Protein AF-A0A2E7CBQ5-F1 (afdb_monomer_lite)

Radius of gyration: 24.96 Å; chains: 1; bounding box: 57×41×96 Å

Foldseek 3Di:
DDDDDDDDDDDDPPPDDDPVQAEFCCDPQFPGHDPSHPHYPVPGFHQPAADDDDPAKDKDFDPAWDFWDWDADLVQQKIKTKDFDDPPPPPDGQKIWIWMAGAPDHPVVCVVVVHRQDTFFIKMAGDPQKKWFWDWDKFADPPGDIDIAIAFDKADHRDHDHPRHDIDNGIHTCAGDDPPDRDHRHPLPPDFAWIKIWMDDPSWIKMWIFGADSSTTTTGMIMTHD

pLDDT: mean 79.32, std 15.84, range [36.53, 97.81]

Sequence (226 aa):
MRILFTVIIPLIICVLISSCNQEGCTDMLAVNYSNDANIENGSCFYPFYAGEIEHGGVILELKNPLEMSFVWDEEYLYGFAEMLLDLDADGNPDLNFSATTYNDDSLETILQSGWPEYFNHLQVIPMNDYEILFNPISYYYGGGGSGVKDFVYKLHEGERIDHIGDWSNISLPMYHENPSEIIPFGPWYGITGVHYLSFRLDEKLGWIKCDMHDGLPTIYSIGFNQ

Secondary structure (DSSP, 8-state):
----------S-SS-S------EEB--TTSTTB-TT--EE-S--------SS--S--EEEEEEEEE---EEEETTTTEEEEEEEE-SS-SSS-SEEEEEEEE-SS-HHHHHHHSS---EEEEEEEE-TT-EEEEEEEEEEETTTEEEEEEEE--BPTT--SSSS-EEESS-EEEEE--TT--S---TTTT--EEEEEEEEETTEEEEEEEEEETTEEEEEEEEE--

Structure (mmCIF, N/CA/C/O backbone):
data_AF-A0A2E7CBQ5-F1
#
_entry.id   AF-A0A2E7CBQ5-F1
#
loop_
_atom_site.group_PDB
_atom_site.id
_atom_site.type_symbol
_atom_site.label_atom_id
_atom_site.label_alt_id
_atom_site.label_comp_id
_atom_site.label_asym_id
_atom_site.label_entity_id
_atom_site.label_seq_id
_atom_site.pdbx_PDB_ins_code
_atom_site.Cartn_x
_atom_site.Cartn_y
_atom_site.Cartn_z
_atom_site.occupancy
_atom_site.B_iso_or_equiv
_atom_site.auth_seq_id
_atom_site.auth_comp_id
_atom_site.auth_asym_id
_atom_site.auth_atom_id
_atom_site.pdbx_PDB_model_num
ATOM 1 N N . MET A 1 1 ? 37.191 -18.222 68.988 1.00 37.31 1 MET A N 1
ATOM 2 C CA . MET A 1 1 ? 36.064 -19.024 68.471 1.00 37.31 1 MET A CA 1
ATOM 3 C C . MET A 1 1 ? 34.952 -18.057 68.069 1.00 37.31 1 MET A C 1
ATOM 5 O O . MET A 1 1 ? 34.170 -17.647 68.913 1.00 37.31 1 MET A O 1
ATOM 9 N N . ARG A 1 2 ? 34.987 -17.557 66.824 1.00 39.91 2 ARG A N 1
ATOM 10 C CA . ARG A 1 2 ? 33.948 -16.680 66.256 1.00 39.91 2 ARG A CA 1
ATOM 11 C C . ARG A 1 2 ? 32.871 -17.592 65.681 1.00 39.91 2 ARG A C 1
ATOM 13 O O . ARG A 1 2 ? 33.160 -18.345 64.759 1.00 39.91 2 ARG A O 1
ATOM 20 N N . ILE A 1 3 ? 31.681 -17.560 66.263 1.00 40.41 3 ILE A N 1
ATOM 21 C CA . ILE A 1 3 ? 30.546 -18.344 65.790 1.00 40.41 3 ILE A CA 1
ATOM 22 C C . ILE A 1 3 ? 29.821 -17.490 64.745 1.00 40.41 3 ILE A C 1
ATOM 24 O O . ILE A 1 3 ? 29.188 -16.493 65.087 1.00 40.41 3 ILE A O 1
ATOM 28 N N . LEU A 1 4 ? 29.971 -17.856 63.469 1.00 47.50 4 LEU A N 1
ATOM 29 C CA . LEU A 1 4 ? 29.022 -17.480 62.425 1.00 47.50 4 LEU A CA 1
ATOM 30 C C . LEU A 1 4 ? 27.727 -18.264 62.682 1.00 47.50 4 LEU A C 1
ATOM 32 O O . LEU A 1 4 ? 27.732 -19.485 62.565 1.00 47.50 4 LEU A O 1
ATOM 36 N N . PHE A 1 5 ? 26.633 -17.569 62.991 1.00 43.59 5 PHE A N 1
ATOM 37 C CA . PHE A 1 5 ? 25.279 -18.074 62.759 1.00 43.59 5 PHE A CA 1
ATOM 38 C C . PHE A 1 5 ? 24.572 -17.115 61.807 1.00 43.59 5 PHE A C 1
ATOM 40 O O . PHE A 1 5 ? 23.931 -16.142 62.194 1.00 43.59 5 PHE A O 1
ATOM 47 N N . THR A 1 6 ? 24.779 -17.386 60.527 1.00 53.00 6 THR A N 1
ATOM 48 C CA . THR A 1 6 ? 23.865 -17.049 59.447 1.00 53.00 6 THR A CA 1
ATOM 49 C C . THR A 1 6 ? 22.566 -17.857 59.601 1.00 53.00 6 THR A C 1
ATOM 51 O O . THR A 1 6 ? 22.589 -19.000 60.050 1.00 53.00 6 THR A O 1
ATOM 54 N N . VAL A 1 7 ? 21.462 -17.265 59.130 1.00 52.66 7 VAL A N 1
ATOM 55 C CA . VAL A 1 7 ? 20.188 -17.916 58.752 1.00 52.66 7 VAL A CA 1
ATOM 56 C C . VAL A 1 7 ? 19.185 -18.234 59.874 1.00 52.66 7 VAL A C 1
ATOM 58 O O . VAL A 1 7 ? 19.034 -19.394 60.220 1.00 52.66 7 VAL A O 1
ATOM 61 N N . ILE A 1 8 ? 18.424 -17.224 60.334 1.00 48.41 8 ILE A N 1
ATOM 62 C CA . ILE A 1 8 ? 16.964 -17.257 60.637 1.00 48.41 8 ILE A CA 1
ATOM 63 C C . ILE A 1 8 ? 16.481 -15.790 60.455 1.00 48.41 8 ILE A C 1
ATOM 65 O O . ILE A 1 8 ? 16.886 -14.936 61.232 1.00 48.41 8 ILE A O 1
ATOM 69 N N . ILE A 1 9 ? 15.926 -15.380 59.299 1.00 48.62 9 ILE A N 1
ATOM 70 C CA . ILE A 1 9 ? 14.475 -15.367 58.973 1.00 48.62 9 ILE A CA 1
ATOM 71 C C . ILE A 1 9 ? 13.723 -14.328 59.846 1.00 48.62 9 ILE A C 1
ATOM 73 O O . ILE A 1 9 ? 13.908 -14.391 61.058 1.00 48.62 9 ILE A O 1
ATOM 77 N N . PRO A 1 10 ? 12.821 -13.448 59.339 1.00 47.47 10 PRO A N 1
ATOM 78 C CA . PRO A 1 10 ? 12.259 -13.314 57.980 1.00 47.47 10 PRO A CA 1
ATOM 79 C C . PRO A 1 10 ? 12.084 -11.839 57.493 1.00 47.47 10 PRO A C 1
ATOM 81 O O . PRO A 1 10 ? 12.334 -10.877 58.208 1.00 47.47 10 PRO A O 1
ATOM 84 N N . LEU A 1 11 ? 11.530 -11.652 56.291 1.00 48.41 11 LEU A N 1
ATOM 85 C CA . LEU A 1 11 ? 10.583 -10.559 55.979 1.00 48.41 11 LEU A CA 1
ATOM 86 C C . LEU A 1 11 ? 11.051 -9.099 55.759 1.00 48.41 11 LEU A C 1
ATOM 88 O O . LEU A 1 11 ? 10.185 -8.234 55.688 1.00 48.41 11 LEU A O 1
ATOM 92 N N . ILE A 1 12 ? 12.341 -8.763 55.637 1.00 54.31 12 ILE A N 1
ATOM 93 C CA . ILE A 1 12 ? 12.766 -7.343 55.459 1.00 54.31 12 ILE A CA 1
ATOM 94 C C . ILE A 1 12 ? 13.692 -7.117 54.244 1.00 54.31 12 ILE A C 1
ATOM 96 O O . ILE A 1 12 ? 14.364 -6.104 54.122 1.00 54.31 12 ILE A O 1
ATOM 100 N N . ILE A 1 13 ? 13.702 -8.021 53.262 1.00 50.59 13 ILE A N 1
ATOM 101 C CA . ILE A 1 13 ? 14.395 -7.771 51.977 1.00 50.59 13 ILE A CA 1
ATOM 102 C C . ILE A 1 13 ? 13.423 -7.974 50.812 1.00 50.59 13 ILE A C 1
ATOM 104 O O . ILE A 1 13 ? 13.703 -8.659 49.841 1.00 50.59 13 ILE A O 1
ATOM 108 N N . CYS A 1 14 ? 12.228 -7.402 50.946 1.00 49.66 14 CYS A N 1
ATOM 109 C CA . CYS A 1 14 ? 11.307 -7.198 49.824 1.00 49.66 14 CYS A CA 1
ATOM 110 C C . CYS A 1 14 ? 10.619 -5.823 49.899 1.00 49.66 14 CYS A C 1
ATOM 112 O O . CYS A 1 14 ? 9.579 -5.599 49.294 1.00 49.66 14 CYS A O 1
ATOM 114 N N . VAL A 1 15 ? 11.185 -4.898 50.680 1.00 53.28 15 VAL A N 1
ATOM 115 C CA . VAL A 1 15 ? 10.696 -3.524 50.816 1.00 53.28 15 VAL A CA 1
ATOM 116 C C . VAL A 1 15 ? 11.901 -2.608 50.755 1.00 53.28 15 VAL A C 1
ATOM 118 O O . VAL A 1 15 ? 12.281 -2.062 51.772 1.00 53.28 15 VAL A O 1
ATOM 121 N N . LEU A 1 16 ? 12.548 -2.508 49.596 1.00 51.16 16 LEU A N 1
ATOM 122 C CA . LEU A 1 16 ? 13.237 -1.293 49.157 1.00 51.16 16 LEU A CA 1
ATOM 123 C C . LEU A 1 16 ? 13.395 -1.364 47.628 1.00 51.16 16 LEU A C 1
ATOM 125 O O . LEU A 1 16 ? 14.388 -1.847 47.101 1.00 51.16 16 LEU A O 1
ATOM 129 N N . ILE A 1 17 ? 12.365 -0.835 46.961 1.00 57.31 17 ILE A N 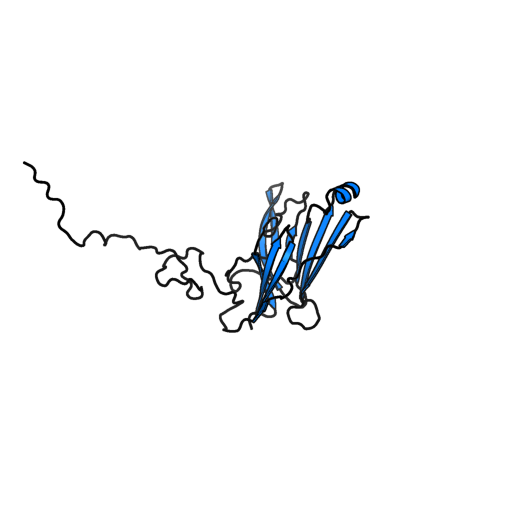1
ATOM 130 C CA . ILE A 1 17 ? 12.410 -0.177 45.649 1.00 57.31 17 ILE A CA 1
ATOM 131 C C . ILE A 1 17 ? 12.944 -1.021 44.481 1.00 57.31 17 ILE A C 1
ATOM 133 O O . ILE A 1 17 ? 13.904 -0.669 43.805 1.00 57.31 17 ILE A O 1
ATOM 137 N N . SER A 1 18 ? 12.228 -2.087 44.153 1.00 55.03 18 SER A N 1
ATOM 138 C CA . SER A 1 18 ? 11.888 -2.256 42.747 1.00 55.03 18 SER A CA 1
ATOM 139 C C . SER A 1 18 ? 10.407 -1.931 42.686 1.00 55.03 18 SER A C 1
ATOM 141 O O . SER A 1 18 ? 9.582 -2.702 43.173 1.00 55.03 18 SER A O 1
ATOM 143 N N . SER A 1 19 ? 10.053 -0.749 42.172 1.00 60.66 19 SER A N 1
ATOM 144 C CA . SER A 1 19 ? 8.816 -0.710 41.407 1.00 60.66 19 SER A CA 1
ATOM 145 C C . SER A 1 19 ? 9.002 -1.837 40.400 1.00 60.66 19 SER A C 1
ATOM 147 O O . SER A 1 19 ? 9.940 -1.792 39.602 1.00 60.66 19 SER A O 1
ATOM 149 N N . CYS A 1 20 ? 8.260 -2.932 40.571 1.00 62.16 20 CYS A N 1
ATOM 150 C CA . CYS A 1 20 ? 8.224 -3.974 39.563 1.00 62.16 20 CYS A CA 1
ATOM 151 C C . CYS A 1 20 ? 7.554 -3.288 38.380 1.00 62.16 20 CYS A C 1
ATOM 153 O O . CYS A 1 20 ? 6.332 -3.174 38.311 1.00 62.16 20 CYS A O 1
ATOM 155 N N . ASN A 1 21 ? 8.388 -2.634 37.584 1.00 72.94 21 ASN A N 1
ATOM 156 C CA . ASN A 1 21 ? 8.013 -2.001 36.353 1.00 72.94 21 ASN A CA 1
ATOM 157 C C . ASN A 1 21 ? 7.752 -3.175 35.432 1.00 72.94 21 ASN A C 1
ATOM 159 O O . ASN A 1 21 ? 8.678 -3.815 34.936 1.00 72.94 21 ASN A O 1
ATOM 163 N N . GLN A 1 22 ? 6.491 -3.558 35.385 1.00 80.00 22 GLN A N 1
ATOM 164 C CA . GLN A 1 22 ? 6.042 -4.705 34.652 1.00 80.00 22 GLN A CA 1
ATOM 165 C C . GLN A 1 22 ? 5.715 -4.181 33.264 1.00 80.00 22 GLN A C 1
ATOM 167 O O . GLN A 1 22 ? 4.758 -3.434 33.059 1.00 80.00 22 GLN A O 1
ATOM 172 N N . GLU A 1 23 ? 6.616 -4.495 32.344 1.00 88.75 23 GLU A N 1
ATOM 173 C CA . GLU A 1 23 ? 6.494 -4.149 30.940 1.00 88.75 23 GLU A CA 1
ATOM 174 C C . GLU A 1 23 ? 5.441 -5.043 30.282 1.00 88.75 23 GLU A C 1
ATOM 176 O O . GLU A 1 23 ? 5.452 -6.266 30.443 1.00 88.75 23 GLU A O 1
ATOM 181 N N . GLY A 1 24 ? 4.521 -4.432 29.547 1.00 85.12 24 GLY A N 1
ATOM 182 C CA . GLY A 1 24 ? 3.443 -5.123 28.850 1.00 85.12 24 GLY A CA 1
ATOM 183 C C . GLY A 1 24 ? 2.488 -4.127 28.212 1.00 85.12 24 GLY A C 1
ATOM 184 O O . GLY A 1 24 ? 2.678 -2.921 28.348 1.00 85.12 24 GLY A O 1
ATOM 185 N N . CYS A 1 25 ? 1.455 -4.625 27.537 1.00 86.31 25 CYS A N 1
ATOM 186 C CA . CYS A 1 25 ? 0.439 -3.737 27.001 1.00 86.31 25 CYS A CA 1
ATOM 187 C C . CYS A 1 25 ? -0.420 -3.157 28.132 1.00 86.31 25 CYS A C 1
ATOM 189 O O . CYS A 1 25 ? -1.072 -3.894 28.880 1.00 86.31 25 CYS A O 1
ATOM 191 N N . THR A 1 26 ? -0.409 -1.833 28.240 1.00 88.62 26 THR A N 1
ATOM 192 C CA . THR A 1 26 ? -1.156 -1.054 29.234 1.00 88.62 26 THR A CA 1
ATOM 193 C C . THR A 1 26 ? -2.486 -0.531 28.696 1.00 88.62 26 THR A C 1
ATOM 195 O O . THR A 1 26 ? -3.335 -0.101 29.479 1.00 88.62 26 THR A O 1
ATOM 198 N N . ASP A 1 27 ? -2.697 -0.595 27.378 1.00 77.50 27 ASP A N 1
ATOM 199 C CA . ASP A 1 27 ? -3.954 -0.200 26.749 1.00 77.50 27 ASP A CA 1
ATOM 200 C C . ASP A 1 27 ? -5.013 -1.293 26.949 1.00 77.50 27 ASP A C 1
ATOM 202 O O . ASP A 1 27 ? -4.891 -2.408 26.442 1.00 77.50 27 ASP A O 1
ATOM 206 N N . MET A 1 28 ? -6.078 -0.955 27.681 1.00 77.38 28 MET A N 1
ATOM 207 C CA . MET A 1 28 ? -7.209 -1.846 27.953 1.00 77.38 28 MET A CA 1
ATOM 208 C C . MET A 1 28 ? -8.013 -2.248 26.709 1.00 77.38 28 MET A C 1
ATOM 210 O O . MET A 1 28 ? -8.884 -3.114 26.801 1.00 77.38 28 MET A O 1
ATOM 214 N N . LEU A 1 29 ? -7.741 -1.616 25.567 1.00 64.50 29 LEU A N 1
ATOM 215 C CA . LEU A 1 29 ? -8.365 -1.893 24.278 1.00 64.50 29 LEU A CA 1
ATOM 216 C C . LEU A 1 29 ? -7.589 -2.936 23.455 1.00 64.50 29 LEU A C 1
ATOM 218 O O . LEU A 1 29 ? -8.112 -3.437 22.459 1.00 64.50 29 LEU A O 1
ATOM 222 N N . ALA A 1 30 ? -6.368 -3.292 23.862 1.00 66.75 30 ALA A N 1
ATOM 223 C CA . ALA A 1 30 ? -5.583 -4.339 23.220 1.00 66.75 30 ALA A CA 1
ATOM 224 C C . ALA A 1 30 ? -5.998 -5.737 23.700 1.00 66.75 30 ALA A C 1
ATOM 226 O O . ALA A 1 30 ? -6.368 -5.951 24.855 1.00 66.75 30 ALA A O 1
ATOM 227 N N . VAL A 1 31 ? -5.863 -6.739 22.835 1.00 69.56 31 VAL A N 1
ATOM 228 C CA 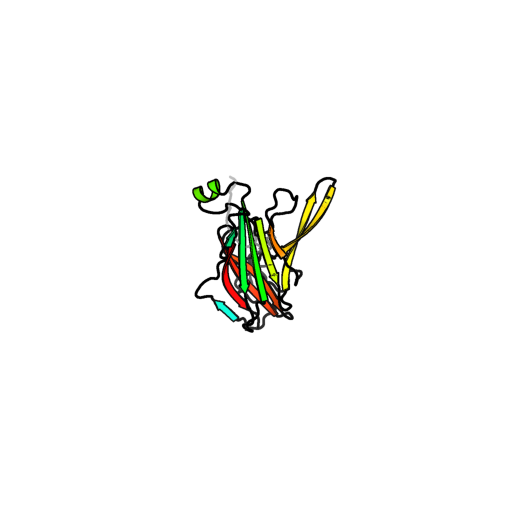. VAL A 1 31 ? -6.181 -8.139 23.164 1.00 69.56 31 VAL A CA 1
ATOM 229 C C . VAL A 1 31 ? -5.221 -8.718 24.204 1.00 69.56 31 VAL A C 1
ATOM 231 O O . VAL A 1 31 ? -5.614 -9.571 24.998 1.00 69.56 31 VAL A O 1
ATOM 234 N N . ASN A 1 32 ? -3.963 -8.274 24.211 1.00 78.38 32 ASN A N 1
ATOM 235 C CA . ASN A 1 32 ? -2.974 -8.619 25.235 1.00 78.38 32 ASN A CA 1
ATOM 236 C C . ASN A 1 32 ? -2.843 -7.580 26.339 1.00 78.38 32 ASN A C 1
ATOM 238 O O . ASN A 1 32 ? -1.789 -7.518 26.980 1.00 78.38 32 ASN A O 1
ATOM 242 N N . TYR A 1 33 ? -3.883 -6.784 26.578 1.00 82.38 33 TYR A N 1
ATOM 243 C CA . TYR A 1 33 ? -3.930 -5.952 27.765 1.00 82.38 33 TYR A CA 1
ATOM 244 C C . TYR A 1 33 ? -3.557 -6.762 29.017 1.00 82.38 33 TYR A C 1
ATOM 246 O O . TYR A 1 33 ? -4.144 -7.811 29.306 1.00 82.38 33 TYR A O 1
ATOM 254 N N . SER A 1 34 ? -2.581 -6.260 29.772 1.00 85.69 34 SER A N 1
ATOM 255 C CA . SER A 1 34 ? -2.159 -6.833 31.043 1.00 85.69 34 SER A CA 1
ATOM 256 C C . SER A 1 34 ? -2.450 -5.841 32.157 1.00 85.69 34 SER A C 1
ATOM 258 O O . SER A 1 34 ? -1.799 -4.808 32.270 1.00 85.69 34 SER A O 1
ATOM 260 N N . ASN A 1 35 ? -3.387 -6.186 33.039 1.00 89.44 35 ASN A N 1
ATOM 261 C CA . ASN A 1 35 ? -3.706 -5.364 34.211 1.00 89.44 35 ASN A CA 1
ATOM 262 C C . ASN A 1 35 ? -2.541 -5.270 35.220 1.00 89.44 35 ASN A C 1
ATOM 264 O O . ASN A 1 35 ? -2.553 -4.424 36.110 1.00 89.44 35 ASN A O 1
ATOM 268 N N . ASP A 1 36 ? -1.536 -6.136 35.080 1.00 87.44 36 ASP A N 1
ATOM 269 C CA . ASP A 1 36 ? -0.324 -6.090 35.890 1.00 87.44 36 ASP A CA 1
ATOM 270 C C . ASP A 1 36 ? 0.760 -5.196 35.259 1.00 87.44 36 ASP A C 1
ATOM 272 O O . ASP A 1 36 ? 1.713 -4.830 35.942 1.00 87.44 36 ASP A O 1
ATOM 276 N N . ALA A 1 37 ? 0.636 -4.828 33.974 1.00 85.56 37 ALA A N 1
ATOM 277 C CA . ALA A 1 37 ? 1.594 -3.960 33.298 1.00 85.56 37 ALA A CA 1
ATOM 278 C C . ALA A 1 37 ? 1.404 -2.491 33.699 1.00 85.56 37 ALA A C 1
ATOM 280 O O . ALA A 1 37 ? 0.295 -1.960 33.711 1.00 85.56 37 ALA A O 1
ATOM 281 N N . ASN A 1 38 ? 2.508 -1.815 34.009 1.00 88.31 38 ASN A N 1
ATOM 282 C CA . ASN A 1 38 ? 2.540 -0.391 34.363 1.00 88.31 38 ASN A CA 1
ATOM 283 C C . ASN A 1 38 ? 3.531 0.415 33.506 1.00 88.31 38 ASN A C 1
ATOM 285 O O . ASN A 1 38 ? 3.627 1.632 33.672 1.00 88.31 38 ASN A O 1
ATOM 289 N N . ILE A 1 39 ? 4.243 -0.251 32.591 1.00 86.44 39 ILE A N 1
ATOM 290 C CA . ILE A 1 39 ? 5.069 0.363 31.553 1.00 86.44 39 ILE A CA 1
ATOM 291 C C . ILE A 1 39 ? 4.662 -0.218 30.201 1.00 86.44 39 ILE A C 1
ATOM 293 O O . ILE A 1 39 ? 4.758 -1.428 29.997 1.00 86.44 39 ILE A O 1
ATOM 297 N N . GLU A 1 40 ? 4.250 0.656 29.282 1.00 85.50 40 GLU A N 1
ATOM 298 C CA . GLU A 1 40 ? 3.971 0.283 27.897 1.00 85.50 40 GLU A CA 1
ATOM 299 C C . GLU A 1 40 ? 5.261 -0.149 27.197 1.00 85.50 40 GLU A C 1
ATOM 301 O O . GLU A 1 40 ? 6.254 0.583 27.204 1.00 85.50 40 GLU A O 1
ATOM 306 N N . ASN A 1 41 ? 5.248 -1.334 26.593 1.00 81.12 41 ASN A N 1
ATOM 307 C CA . ASN A 1 41 ? 6.417 -1.910 25.923 1.00 81.12 41 ASN A CA 1
ATOM 308 C C . ASN A 1 41 ? 6.262 -1.998 24.397 1.00 81.12 41 ASN A C 1
ATOM 310 O O . ASN A 1 41 ? 7.110 -2.595 23.734 1.00 81.12 41 ASN A O 1
ATOM 314 N N . GLY A 1 42 ? 5.185 -1.432 23.843 1.00 77.12 42 GLY A N 1
ATOM 315 C CA . GLY A 1 42 ? 4.904 -1.452 22.409 1.00 77.12 42 GLY A CA 1
ATOM 316 C C . GLY A 1 42 ? 4.470 -2.826 21.900 1.00 77.12 42 GLY A C 1
ATOM 317 O O . GLY A 1 42 ? 4.488 -3.057 20.696 1.00 77.12 42 GLY A O 1
ATOM 318 N N . SER A 1 43 ? 4.109 -3.752 22.799 1.00 77.75 43 SER A N 1
ATOM 319 C CA . SER A 1 43 ? 3.636 -5.090 22.422 1.00 77.75 43 SER A CA 1
ATOM 320 C C . SER A 1 43 ? 2.127 -5.167 22.215 1.00 77.75 43 SER A C 1
ATOM 322 O O . SER A 1 43 ? 1.640 -6.242 21.868 1.00 77.75 43 SER A O 1
ATOM 324 N N . CYS A 1 44 ? 1.377 -4.085 22.458 1.00 79.75 44 CYS A N 1
ATOM 325 C CA . CYS A 1 44 ? -0.073 -4.063 22.286 1.00 79.75 44 CYS A CA 1
ATOM 326 C C . CYS A 1 44 ? -0.484 -4.538 20.891 1.00 79.75 44 CYS A C 1
ATOM 328 O O . CYS A 1 44 ? -0.067 -3.958 19.893 1.00 79.75 44 CYS A O 1
ATOM 330 N N . PHE A 1 45 ? -1.340 -5.557 20.839 1.00 69.06 45 PHE A N 1
ATOM 331 C CA . PHE A 1 45 ? -1.981 -5.992 19.608 1.00 69.06 45 PHE A CA 1
ATOM 332 C C . PHE A 1 45 ? -3.485 -5.819 19.728 1.00 69.06 45 PHE A C 1
ATOM 334 O O . PHE A 1 45 ? -4.110 -6.245 20.702 1.00 69.06 45 PHE A O 1
ATOM 341 N N . TYR A 1 46 ? -4.072 -5.190 18.725 1.00 60.50 46 TYR A N 1
ATOM 342 C CA . TYR A 1 46 ? -5.496 -4.921 18.666 1.00 60.50 46 TYR A CA 1
ATOM 343 C C . TYR A 1 46 ? -6.104 -5.856 17.612 1.00 60.50 46 TYR A C 1
ATOM 345 O O . TYR A 1 46 ? -5.454 -6.139 16.604 1.00 60.50 46 TYR A O 1
ATOM 353 N N . PRO A 1 47 ? -7.325 -6.392 17.794 1.00 52.00 47 PRO A N 1
ATOM 354 C CA . PRO A 1 47 ? -8.046 -6.938 16.650 1.00 52.00 47 PRO A CA 1
ATOM 355 C C . PRO A 1 47 ? -8.234 -5.763 15.698 1.00 52.00 47 PRO A C 1
ATOM 357 O O . PRO A 1 47 ? -8.471 -4.658 16.182 1.00 52.00 47 PRO A O 1
ATOM 360 N N . PHE A 1 48 ? -8.094 -5.958 14.390 1.00 47.16 48 PHE A N 1
ATOM 361 C CA . PHE A 1 48 ? -8.235 -4.862 13.438 1.00 47.16 48 PHE A CA 1
ATOM 362 C C . PHE A 1 48 ? -9.655 -4.276 13.466 1.00 47.16 48 PHE A C 1
ATOM 364 O O . PHE A 1 48 ? -10.524 -4.639 12.674 1.00 47.16 48 PHE A O 1
ATOM 371 N N . TYR A 1 49 ? -9.884 -3.362 14.398 1.00 46.94 49 TYR A N 1
ATOM 372 C CA . TYR A 1 49 ? -10.993 -2.445 14.425 1.00 46.94 49 TYR A CA 1
ATOM 373 C C . TYR A 1 49 ? -10.442 -1.183 13.807 1.00 46.94 49 TYR A C 1
ATOM 375 O O . TYR A 1 49 ? -9.590 -0.487 14.360 1.00 46.94 49 TYR A O 1
ATOM 383 N N . ALA A 1 50 ? -10.875 -0.937 12.589 1.00 36.53 50 ALA A N 1
ATOM 384 C CA . ALA A 1 50 ? -10.826 0.406 12.093 1.00 36.53 50 ALA A CA 1
ATOM 385 C C . ALA A 1 50 ? -11.642 1.286 13.072 1.00 36.53 50 ALA A C 1
ATOM 387 O O . ALA A 1 50 ? -12.750 0.903 13.387 1.00 36.53 50 ALA A O 1
ATOM 388 N N . GLY A 1 51 ? -11.109 2.388 13.612 1.00 40.41 51 GLY A N 1
ATOM 389 C CA . GLY A 1 51 ? -11.878 3.401 14.371 1.00 40.41 51 GLY A CA 1
ATOM 390 C C . GLY A 1 51 ? -12.210 3.138 15.854 1.00 40.41 51 GLY A C 1
ATOM 391 O O . GLY A 1 51 ? -11.967 2.056 16.390 1.00 40.41 51 GLY A O 1
ATOM 392 N N . GLU A 1 52 ? -12.748 4.180 16.522 1.00 38.03 52 GLU A N 1
ATOM 393 C CA . GLU A 1 52 ? -13.280 4.108 17.895 1.00 38.03 52 GLU A CA 1
ATOM 394 C C . GLU A 1 52 ? -14.283 2.956 18.016 1.00 38.03 52 GLU A C 1
ATOM 396 O O . GLU A 1 52 ? -15.027 2.653 17.085 1.00 38.03 52 GLU A O 1
ATOM 401 N N . ILE A 1 53 ? -14.262 2.298 19.175 1.00 45.81 53 ILE A N 1
ATOM 402 C CA . ILE A 1 53 ? -14.934 1.025 19.429 1.00 45.81 53 ILE A CA 1
ATOM 403 C C . ILE A 1 53 ? -16.447 1.186 19.295 1.00 45.81 53 ILE A C 1
ATOM 405 O O . ILE A 1 53 ? -17.155 1.417 20.274 1.00 45.81 53 ILE A O 1
ATOM 409 N N . GLU A 1 54 ? -16.946 0.942 18.094 1.00 40.94 54 GLU A N 1
ATOM 410 C CA . GLU A 1 54 ? -18.271 0.396 17.887 1.00 40.94 54 GLU A CA 1
ATOM 411 C C . GLU A 1 54 ? -18.097 -1.062 17.465 1.00 40.94 54 GLU A C 1
ATOM 413 O O . GLU A 1 54 ? -17.441 -1.408 16.486 1.00 40.94 54 GLU A O 1
ATOM 418 N N . HIS A 1 55 ? -18.624 -1.970 18.280 1.00 41.84 55 HIS A N 1
ATOM 419 C CA . HIS A 1 55 ? -18.640 -3.393 17.977 1.00 41.84 55 HIS A CA 1
ATOM 420 C C . HIS A 1 55 ? -19.411 -3.634 16.659 1.00 41.84 55 HIS A C 1
ATOM 422 O O . HIS A 1 55 ? -20.634 -3.745 16.697 1.00 41.84 55 HIS A O 1
ATOM 428 N N . GLY A 1 56 ? -18.729 -3.715 15.507 1.00 53.38 56 GLY A N 1
ATOM 429 C CA . GLY A 1 56 ? -19.438 -3.844 14.222 1.00 53.38 56 GLY A CA 1
ATOM 430 C C . GLY A 1 56 ? -18.623 -3.987 12.931 1.00 53.38 56 GLY A C 1
ATOM 431 O O . GLY A 1 56 ? -19.226 -3.958 11.863 1.00 53.38 56 GLY A O 1
ATOM 432 N N . GLY A 1 57 ? -17.299 -4.159 12.972 1.00 62.69 57 GLY A N 1
ATOM 433 C CA . GLY A 1 57 ? -16.494 -4.225 11.744 1.00 62.69 57 GLY A CA 1
ATOM 434 C C . GLY A 1 57 ? -16.813 -5.421 10.829 1.00 62.69 57 GLY A C 1
ATOM 435 O O . GLY A 1 57 ? -17.095 -6.527 11.299 1.00 62.69 57 GLY A O 1
ATOM 436 N N . VAL A 1 58 ? -16.742 -5.210 9.510 1.00 73.31 58 VAL A N 1
ATOM 437 C CA . VAL A 1 58 ? -16.901 -6.261 8.486 1.00 73.31 58 VAL A CA 1
ATOM 438 C C . VAL A 1 58 ? -15.538 -6.576 7.891 1.00 73.31 58 VAL A C 1
ATOM 440 O O . VAL A 1 58 ? -14.858 -5.678 7.406 1.00 73.31 58 VAL A O 1
ATOM 443 N N . ILE A 1 59 ? -15.158 -7.854 7.897 1.00 81.94 59 ILE A N 1
ATOM 444 C CA . ILE A 1 59 ? -13.966 -8.344 7.199 1.00 81.94 59 ILE A CA 1
ATOM 445 C C . ILE A 1 59 ? -14.420 -9.133 5.975 1.00 81.94 59 ILE A C 1
ATOM 447 O O . ILE A 1 59 ? -15.137 -10.131 6.093 1.00 81.94 59 ILE A O 1
ATOM 451 N N . LEU A 1 60 ? -13.983 -8.686 4.804 1.00 81.75 60 LEU A N 1
ATOM 452 C CA . LEU A 1 60 ? -14.129 -9.391 3.544 1.00 81.75 60 LEU A CA 1
ATOM 453 C C . LEU A 1 60 ? -12.866 -10.217 3.288 1.00 81.75 60 LEU A C 1
ATOM 455 O O . LEU A 1 60 ? -11.850 -9.692 2.842 1.00 81.75 60 LEU A O 1
ATOM 459 N N . GLU A 1 61 ? -12.938 -11.517 3.565 1.00 83.31 61 GLU A N 1
ATOM 460 C CA . GLU A 1 61 ? -11.898 -12.478 3.185 1.00 83.31 61 GLU A CA 1
ATOM 461 C C . GLU A 1 61 ? -12.080 -12.889 1.719 1.00 83.31 61 GLU A C 1
ATOM 463 O O . GLU A 1 61 ? -13.123 -13.429 1.324 1.00 83.31 61 GLU A O 1
ATOM 468 N N . LEU A 1 62 ? -11.062 -12.646 0.897 1.00 75.19 62 LEU A N 1
ATOM 469 C CA . LEU A 1 62 ? -11.101 -12.943 -0.526 1.00 75.19 62 LEU A CA 1
ATOM 470 C C . LEU A 1 62 ? -10.764 -14.416 -0.748 1.00 75.19 62 LEU A C 1
ATOM 472 O O . LEU A 1 62 ? -9.653 -14.879 -0.499 1.00 75.19 62 LEU A O 1
ATOM 476 N N . LYS A 1 63 ? -11.735 -15.176 -1.267 1.00 76.50 63 LYS A N 1
ATOM 477 C CA . LYS A 1 63 ? -11.526 -16.592 -1.618 1.00 76.50 63 LYS A CA 1
ATOM 478 C C . LYS A 1 63 ? -10.398 -16.770 -2.641 1.00 76.50 63 LYS A C 1
ATOM 480 O O . LYS A 1 63 ? -9.705 -17.784 -2.609 1.00 76.50 63 LYS A O 1
ATOM 485 N N . ASN A 1 64 ? -10.264 -15.803 -3.544 1.00 78.88 64 ASN A N 1
ATOM 486 C CA . ASN A 1 64 ? -9.163 -15.695 -4.485 1.00 78.88 64 ASN A CA 1
ATOM 487 C C . ASN A 1 64 ? -8.461 -14.364 -4.187 1.00 78.88 64 ASN A C 1
ATOM 489 O O . ASN A 1 64 ? -9.100 -13.327 -4.388 1.00 78.88 64 ASN A O 1
ATOM 493 N N . PRO A 1 65 ? -7.214 -14.384 -3.692 1.00 88.56 65 PRO A N 1
ATOM 494 C CA . PRO A 1 65 ? -6.447 -13.166 -3.479 1.00 88.56 65 PRO A CA 1
ATOM 495 C C . PRO A 1 65 ? -6.294 -12.374 -4.778 1.00 88.56 65 PRO A C 1
ATOM 497 O O . PRO A 1 65 ? -6.258 -12.955 -5.866 1.00 88.56 65 PRO A O 1
ATOM 500 N N . LEU A 1 66 ? -6.231 -11.050 -4.662 1.00 88.81 66 LEU A N 1
ATOM 501 C CA . LEU A 1 66 ? -6.005 -10.177 -5.810 1.00 88.81 66 LEU A CA 1
ATOM 502 C C . LEU A 1 66 ? -4.508 -9.956 -5.978 1.00 88.81 66 LEU A C 1
ATOM 504 O O . LEU A 1 66 ? -3.824 -9.561 -5.035 1.00 88.81 66 LEU A O 1
ATOM 508 N N . GLU A 1 67 ? -4.022 -10.191 -7.189 1.00 89.88 67 GLU A N 1
ATOM 509 C CA . GLU A 1 67 ? -2.620 -10.046 -7.571 1.00 89.88 67 GLU A CA 1
ATOM 510 C C . GLU A 1 67 ? -2.513 -9.086 -8.756 1.00 89.88 67 GLU A C 1
ATOM 512 O O . GLU A 1 67 ? -3.402 -9.020 -9.611 1.00 89.88 67 GLU A O 1
ATOM 517 N N . MET A 1 68 ? -1.425 -8.321 -8.804 1.00 88.44 68 MET A N 1
ATOM 518 C CA . MET A 1 68 ? -1.150 -7.424 -9.923 1.00 88.44 68 MET A CA 1
ATOM 519 C C . MET A 1 68 ? -0.658 -8.231 -11.127 1.00 88.44 68 MET A C 1
ATOM 521 O O . MET A 1 68 ? 0.222 -9.080 -10.999 1.00 88.44 68 MET A O 1
ATOM 525 N N . SER A 1 69 ? -1.192 -7.940 -12.314 1.00 83.88 69 SER A N 1
ATOM 526 C CA . SER A 1 69 ? -0.749 -8.560 -13.565 1.00 83.88 69 SER A CA 1
ATOM 527 C C . SER A 1 69 ? -0.069 -7.528 -14.454 1.00 83.88 69 SER A C 1
ATOM 529 O O . SER A 1 69 ? -0.663 -6.500 -14.777 1.00 83.88 69 SER A O 1
ATOM 531 N N . PHE A 1 70 ? 1.177 -7.803 -14.841 1.00 84.25 70 PHE A N 1
ATOM 532 C CA . PHE A 1 70 ? 1.949 -6.913 -15.698 1.00 84.25 70 PHE A CA 1
ATOM 533 C C . PHE A 1 70 ? 1.618 -7.105 -17.171 1.00 84.25 70 PHE A C 1
ATOM 535 O O . PHE A 1 70 ? 1.626 -8.218 -17.700 1.00 84.25 70 PHE A O 1
ATOM 542 N N . VAL A 1 71 ? 1.413 -5.979 -17.843 1.00 86.56 71 VAL A N 1
ATOM 543 C CA . VAL A 1 71 ? 1.427 -5.868 -19.295 1.00 86.56 71 VAL A CA 1
ATOM 544 C C . VAL A 1 71 ? 2.795 -5.330 -19.691 1.00 86.56 71 VAL A C 1
ATOM 546 O O . VAL A 1 71 ? 3.173 -4.231 -19.285 1.00 86.56 71 VAL A O 1
ATOM 549 N N . TRP A 1 72 ? 3.543 -6.127 -20.452 1.00 85.00 72 TRP A N 1
ATOM 550 C CA . TRP A 1 72 ? 4.884 -5.784 -20.915 1.00 85.00 72 TRP A CA 1
ATOM 551 C C . TRP A 1 72 ? 4.855 -5.229 -22.338 1.00 85.00 72 TRP A C 1
ATOM 553 O O . TRP A 1 72 ? 4.247 -5.819 -23.233 1.00 85.00 72 TRP A O 1
ATOM 563 N N . ASP A 1 73 ? 5.546 -4.113 -22.533 1.00 83.44 73 ASP A N 1
ATOM 564 C CA . ASP A 1 73 ? 5.817 -3.499 -23.821 1.00 83.44 73 ASP A CA 1
ATOM 565 C C . ASP A 1 73 ? 7.267 -3.793 -24.229 1.00 83.44 73 ASP A C 1
ATOM 567 O O . ASP A 1 73 ? 8.227 -3.276 -23.651 1.00 83.44 73 ASP A O 1
ATOM 571 N N . GLU A 1 74 ? 7.424 -4.653 -25.234 1.00 80.56 74 GLU A N 1
ATOM 572 C CA . GLU A 1 74 ? 8.730 -5.068 -25.749 1.00 80.56 74 GLU A CA 1
ATOM 573 C C . GLU A 1 74 ? 9.453 -3.964 -26.532 1.00 80.56 74 GLU A C 1
ATOM 575 O O . GLU A 1 74 ? 10.681 -3.996 -26.618 1.00 80.56 74 GLU A O 1
ATOM 580 N N . GLU A 1 75 ? 8.725 -3.000 -27.107 1.00 81.88 75 GLU A N 1
ATOM 581 C CA . GLU A 1 75 ? 9.313 -1.914 -27.899 1.00 81.88 75 GLU A CA 1
ATOM 582 C C . GLU A 1 75 ? 9.982 -0.882 -26.988 1.00 81.88 75 GLU A C 1
ATOM 584 O O . GLU A 1 75 ? 11.076 -0.398 -27.292 1.00 81.88 75 GLU A O 1
ATOM 589 N N . TYR A 1 76 ? 9.344 -0.582 -25.856 1.00 79.38 76 TYR A N 1
ATOM 590 C CA . TYR A 1 76 ? 9.828 0.409 -24.892 1.00 79.38 76 TYR A CA 1
ATOM 591 C C . TYR A 1 76 ? 10.503 -0.192 -23.660 1.00 79.38 76 TYR A C 1
ATOM 593 O O . TYR A 1 76 ? 10.958 0.564 -22.803 1.00 79.38 76 TYR A O 1
ATOM 601 N N . LEU A 1 77 ? 10.586 -1.525 -23.579 1.00 81.00 77 LEU A N 1
ATOM 602 C CA . LEU A 1 77 ? 11.159 -2.257 -22.447 1.00 81.00 77 LEU A CA 1
ATOM 603 C C . LEU A 1 77 ? 10.553 -1.802 -21.114 1.00 81.00 77 LEU A C 1
ATOM 605 O O . LEU A 1 77 ? 11.254 -1.564 -20.128 1.00 81.00 77 LEU A O 1
ATOM 609 N N . TYR A 1 78 ? 9.233 -1.649 -21.119 1.00 85.06 78 TYR A N 1
ATOM 610 C CA . TYR A 1 78 ? 8.461 -1.056 -20.040 1.00 85.06 78 TYR A CA 1
ATOM 611 C C . TYR A 1 78 ? 7.276 -1.950 -19.697 1.00 85.06 78 TYR A C 1
ATOM 613 O O . TYR A 1 78 ? 6.607 -2.481 -20.578 1.00 85.06 78 TYR A O 1
ATOM 621 N N . GLY A 1 79 ? 6.984 -2.096 -18.413 1.00 85.69 79 GLY A N 1
ATOM 622 C CA . GLY A 1 79 ? 5.838 -2.833 -17.916 1.00 85.69 79 GLY A CA 1
ATOM 623 C C . GLY A 1 79 ? 4.981 -1.972 -17.008 1.00 85.69 79 GLY A C 1
ATOM 624 O O . GLY A 1 79 ? 5.484 -1.160 -16.231 1.00 85.69 79 GLY A O 1
ATOM 625 N N . PHE A 1 80 ? 3.675 -2.189 -17.069 1.00 89.12 80 PHE A N 1
ATOM 626 C CA . PHE A 1 80 ? 2.736 -1.589 -16.132 1.00 89.12 80 PHE A CA 1
ATOM 627 C C . PHE A 1 80 ? 1.747 -2.632 -15.625 1.00 89.12 80 PHE A C 1
ATOM 629 O O . PHE A 1 80 ? 1.410 -3.580 -16.334 1.00 89.12 80 PHE A O 1
ATOM 636 N N . ALA A 1 81 ? 1.272 -2.440 -14.403 1.00 90.00 81 ALA A N 1
ATOM 637 C CA . ALA A 1 81 ? 0.201 -3.220 -13.813 1.00 90.00 81 ALA A CA 1
ATOM 638 C C . ALA A 1 81 ? -0.743 -2.294 -13.049 1.00 90.00 81 ALA A C 1
ATOM 640 O O . ALA A 1 81 ? -0.305 -1.343 -12.398 1.00 90.00 81 ALA A O 1
ATOM 641 N N . GLU A 1 82 ? -2.034 -2.600 -13.112 1.00 92.38 82 GLU A N 1
ATOM 642 C CA . GLU A 1 82 ? -3.071 -1.901 -12.362 1.00 92.38 82 GLU A CA 1
ATOM 643 C C . GLU A 1 82 ? -3.950 -2.908 -11.623 1.00 92.38 82 GLU A C 1
ATOM 645 O O . GLU A 1 82 ? -4.260 -3.984 -12.143 1.00 92.38 82 GLU A O 1
ATOM 650 N N . MET A 1 83 ? -4.358 -2.553 -10.409 1.00 93.31 83 MET A N 1
ATOM 651 C CA . MET A 1 83 ? -5.358 -3.281 -9.637 1.00 93.31 83 MET A CA 1
ATOM 652 C C . MET A 1 83 ? -6.350 -2.278 -9.062 1.00 93.31 83 MET A C 1
ATOM 654 O O . MET A 1 83 ? -6.011 -1.456 -8.213 1.00 93.31 83 MET A O 1
ATOM 658 N N . LEU A 1 84 ? -7.585 -2.378 -9.539 1.00 90.50 84 LEU A N 1
ATOM 659 C CA . LEU A 1 84 ? -8.697 -1.524 -9.152 1.00 90.50 84 LEU A CA 1
ATOM 660 C C . LEU A 1 84 ? -9.519 -2.224 -8.073 1.00 90.50 84 LEU A C 1
ATOM 662 O O . LEU A 1 84 ? -9.930 -3.372 -8.259 1.00 90.50 84 LEU A O 1
ATOM 666 N N . LEU A 1 85 ? -9.759 -1.529 -6.966 1.00 91.81 85 LEU A N 1
ATOM 667 C CA . LEU A 1 85 ? -10.604 -1.993 -5.875 1.00 91.81 85 LEU A CA 1
ATOM 668 C C . LEU A 1 85 ? -11.842 -1.118 -5.791 1.00 91.81 85 LEU A C 1
ATOM 670 O O . LEU A 1 85 ? -11.729 0.096 -5.675 1.00 91.81 85 LEU A O 1
ATOM 674 N N . ASP A 1 86 ? -12.993 -1.766 -5.827 1.00 86.06 86 ASP A N 1
ATOM 675 C CA . ASP A 1 86 ? -14.302 -1.200 -5.522 1.00 86.06 86 ASP A CA 1
ATOM 676 C C . ASP A 1 86 ? -14.631 -1.632 -4.082 1.00 86.06 86 ASP A C 1
ATOM 678 O O . ASP A 1 86 ? -14.801 -2.826 -3.805 1.00 86.06 86 ASP A O 1
ATOM 682 N N . LEU A 1 87 ? -14.536 -0.685 -3.148 1.00 87.94 87 LEU A N 1
ATOM 683 C CA . LEU A 1 87 ? -14.603 -0.925 -1.709 1.00 87.94 87 LEU A CA 1
ATOM 684 C C . LEU A 1 87 ? -16.046 -0.892 -1.198 1.00 87.94 87 LEU A C 1
ATOM 686 O O . LEU A 1 87 ? -16.350 -1.602 -0.236 1.00 87.94 87 LEU A O 1
ATOM 690 N N . ASP A 1 88 ? -16.925 -0.104 -1.815 1.00 84.06 88 ASP A N 1
ATOM 691 C CA . ASP A 1 88 ? -18.339 -0.003 -1.435 1.00 84.06 88 ASP A CA 1
ATOM 692 C C . ASP A 1 88 ? -19.297 -0.837 -2.313 1.00 84.06 88 ASP A C 1
ATOM 694 O O . ASP A 1 88 ? -20.480 -0.984 -1.979 1.00 84.06 88 ASP A O 1
ATOM 698 N N . ALA A 1 89 ? -18.765 -1.480 -3.356 1.00 79.50 89 ALA A N 1
ATOM 699 C CA . ALA A 1 89 ? -19.475 -2.298 -4.332 1.00 79.50 89 ALA A CA 1
ATOM 700 C C . ALA A 1 89 ? -20.514 -1.519 -5.163 1.00 79.50 89 ALA A C 1
ATOM 702 O O . ALA A 1 89 ? -21.530 -2.099 -5.581 1.00 79.50 89 ALA A O 1
ATOM 703 N N . ASP A 1 90 ? -20.285 -0.225 -5.410 1.00 81.25 90 ASP A N 1
ATOM 704 C CA . ASP A 1 90 ? -21.144 0.611 -6.254 1.00 81.25 90 ASP A CA 1
ATOM 705 C C . ASP A 1 90 ? -20.887 0.434 -7.769 1.00 81.25 90 ASP A C 1
ATOM 707 O O . ASP A 1 90 ? -21.696 0.869 -8.602 1.00 81.25 90 ASP A O 1
ATOM 711 N N . GLY A 1 91 ? -19.817 -0.282 -8.135 1.00 79.44 91 GLY A N 1
ATOM 712 C CA . GLY A 1 91 ? -19.382 -0.531 -9.507 1.00 79.44 91 GLY A CA 1
ATOM 713 C C . GLY A 1 91 ? -18.320 0.444 -10.028 1.00 79.44 91 GLY A C 1
ATOM 714 O O . GLY A 1 91 ? -17.905 0.302 -11.186 1.00 79.44 91 GLY A O 1
ATOM 715 N N . ASN A 1 92 ? -17.878 1.404 -9.216 1.00 85.31 92 ASN A N 1
ATOM 716 C CA . ASN A 1 92 ? -16.795 2.337 -9.493 1.00 85.31 92 ASN A CA 1
ATOM 717 C C . ASN A 1 92 ? -15.577 2.000 -8.613 1.00 85.31 92 ASN A C 1
ATOM 719 O O . ASN A 1 92 ? -15.711 1.755 -7.424 1.00 85.31 92 ASN A O 1
ATOM 723 N N . PRO A 1 93 ? -14.355 1.994 -9.165 1.00 88.56 93 PRO A N 1
ATOM 724 C CA . PRO A 1 93 ? -13.162 1.809 -8.347 1.00 88.56 93 PRO A CA 1
ATOM 725 C C . PRO A 1 93 ? -12.917 2.982 -7.393 1.00 88.56 93 PRO A C 1
ATOM 727 O O . PRO A 1 93 ? -12.916 4.135 -7.825 1.00 88.56 93 PRO A O 1
ATOM 730 N N . ASP A 1 94 ? -12.604 2.657 -6.144 1.00 94.62 94 ASP A N 1
ATOM 731 C CA . ASP A 1 94 ? -12.284 3.586 -5.058 1.00 94.62 94 ASP A CA 1
ATOM 732 C C . ASP A 1 94 ? -10.784 3.700 -4.808 1.00 94.62 94 ASP A C 1
ATOM 734 O O . ASP A 1 94 ? -10.296 4.749 -4.400 1.00 94.62 94 ASP A O 1
ATOM 738 N N . LEU A 1 95 ? -10.024 2.634 -5.072 1.00 96.62 95 LEU A N 1
ATOM 739 C CA . LEU A 1 95 ? -8.564 2.647 -5.012 1.00 96.62 95 LEU A CA 1
ATOM 740 C C . LEU A 1 95 ? -7.972 2.007 -6.267 1.00 96.62 95 LEU A C 1
ATOM 742 O O . LEU A 1 95 ? -8.451 0.978 -6.744 1.00 96.62 95 LEU A O 1
ATOM 746 N N . ASN A 1 96 ? -6.870 2.571 -6.758 1.00 96.38 96 ASN A N 1
ATOM 747 C CA . ASN A 1 96 ? -6.046 1.965 -7.801 1.00 96.38 96 ASN A CA 1
ATOM 748 C C . ASN A 1 96 ? -4.616 1.760 -7.302 1.00 96.38 96 ASN A C 1
ATOM 750 O O . ASN A 1 96 ? -3.922 2.724 -6.974 1.00 96.38 96 ASN A O 1
ATOM 754 N N . PHE A 1 97 ? -4.160 0.512 -7.291 1.00 96.25 97 PHE A N 1
ATOM 755 C CA . PHE A 1 97 ? -2.747 0.190 -7.159 1.00 96.25 97 PHE A CA 1
ATOM 756 C C . PHE A 1 97 ? -2.127 0.205 -8.544 1.00 96.25 97 PHE A C 1
ATOM 758 O O . PHE A 1 97 ? -2.501 -0.589 -9.403 1.00 96.25 97 PHE A O 1
ATOM 765 N N . SER A 1 98 ? -1.151 1.080 -8.744 1.00 95.12 98 SER A N 1
ATOM 766 C CA . SER A 1 98 ? -0.457 1.233 -10.017 1.00 95.12 98 SER A CA 1
ATOM 767 C C . SER A 1 98 ? 1.020 0.938 -9.816 1.00 95.12 98 SER A C 1
ATOM 769 O O . SER A 1 98 ? 1.673 1.570 -8.982 1.00 95.12 98 SER A O 1
ATOM 771 N N . ALA A 1 99 ? 1.533 -0.033 -10.568 1.00 92.44 99 ALA A N 1
ATOM 772 C CA . ALA A 1 99 ? 2.934 -0.414 -10.547 1.00 92.44 99 ALA A CA 1
ATOM 773 C C . ALA A 1 99 ? 3.548 -0.268 -11.932 1.00 92.44 99 ALA A C 1
ATOM 775 O O . ALA A 1 99 ? 2.915 -0.578 -12.944 1.00 92.44 99 ALA A O 1
ATOM 776 N N . THR A 1 100 ? 4.797 0.178 -11.972 1.00 89.06 100 THR A N 1
ATOM 777 C CA . THR A 1 100 ? 5.556 0.301 -13.211 1.00 89.06 100 THR A CA 1
ATOM 778 C C . THR A 1 100 ? 6.938 -0.309 -13.048 1.00 89.06 100 THR A C 1
ATOM 780 O O . THR A 1 100 ? 7.565 -0.277 -11.987 1.00 89.06 100 THR A O 1
ATOM 783 N N . THR A 1 101 ? 7.405 -0.909 -14.128 1.00 84.62 101 THR A N 1
ATOM 784 C CA . THR A 1 101 ? 8.720 -1.523 -14.254 1.00 84.62 101 THR A CA 1
ATOM 785 C C . THR A 1 101 ? 9.287 -1.132 -15.610 1.00 84.62 101 THR A C 1
ATOM 787 O O . THR A 1 101 ? 8.559 -0.803 -16.540 1.00 84.62 101 THR A O 1
ATOM 790 N N . TYR A 1 102 ? 10.598 -1.098 -15.717 1.00 80.19 102 TYR A N 1
ATOM 791 C CA . TYR A 1 102 ? 11.332 -0.819 -16.934 1.00 80.19 102 TYR A CA 1
ATOM 792 C C . TYR A 1 102 ? 12.639 -1.599 -16.834 1.00 80.19 102 TYR A C 1
ATOM 794 O O . TYR A 1 102 ? 13.127 -1.840 -15.727 1.00 80.19 102 TYR A O 1
ATOM 802 N N . ASN A 1 103 ? 13.198 -2.000 -17.971 1.00 73.38 103 ASN A N 1
ATOM 803 C CA . ASN A 1 103 ? 14.529 -2.589 -18.015 1.00 73.38 103 ASN A CA 1
ATOM 804 C C . ASN A 1 103 ? 15.509 -1.639 -18.716 1.00 73.38 103 ASN A C 1
ATOM 806 O O . ASN A 1 103 ? 15.227 -1.174 -19.818 1.00 73.38 103 ASN A O 1
ATOM 810 N N . ASP A 1 104 ? 16.648 -1.358 -18.076 1.00 66.94 104 ASP A N 1
ATOM 811 C CA . ASP A 1 104 ? 17.755 -0.597 -18.678 1.00 66.94 104 ASP A CA 1
ATOM 812 C C . ASP A 1 104 ? 18.492 -1.404 -19.769 1.00 66.94 104 ASP A C 1
ATOM 814 O O . ASP A 1 104 ? 19.169 -0.828 -20.625 1.00 66.94 104 ASP A O 1
ATOM 818 N N . ASP A 1 105 ? 18.363 -2.736 -19.748 1.00 66.00 105 ASP A N 1
ATOM 819 C CA . ASP A 1 105 ? 19.006 -3.666 -20.678 1.00 66.00 105 ASP A CA 1
ATOM 820 C C . ASP A 1 105 ? 18.144 -4.014 -21.902 1.00 66.00 105 ASP A C 1
ATOM 822 O O . ASP A 1 105 ? 16.931 -3.838 -21.935 1.00 66.00 105 ASP A O 1
ATOM 826 N N . SER A 1 106 ? 18.780 -4.584 -22.930 1.00 66.38 106 SER A N 1
ATOM 827 C CA . SER A 1 106 ? 18.115 -4.999 -24.174 1.00 66.38 106 SER A CA 1
ATOM 828 C C . SER A 1 106 ? 17.106 -6.151 -24.001 1.00 66.38 106 SER A C 1
ATOM 830 O O . SER A 1 106 ? 17.274 -7.019 -23.143 1.00 66.38 106 SER A O 1
ATOM 832 N N . LEU A 1 107 ? 16.124 -6.238 -24.911 1.00 64.44 107 LEU A N 1
ATOM 833 C CA . LEU A 1 107 ? 15.123 -7.319 -24.985 1.00 64.44 107 LEU A CA 1
ATOM 834 C C . LEU A 1 107 ? 15.743 -8.734 -24.963 1.00 64.44 107 LEU A C 1
ATOM 836 O O . LEU A 1 107 ? 15.153 -9.662 -24.414 1.00 64.44 107 LEU A O 1
ATOM 840 N N . GLU A 1 108 ? 16.945 -8.908 -25.527 1.00 65.88 108 GLU A N 1
ATOM 841 C CA . GLU A 1 108 ? 17.651 -10.198 -25.535 1.00 65.88 108 GLU A CA 1
ATOM 842 C C . GLU A 1 108 ? 18.015 -10.691 -24.128 1.00 65.88 108 GLU A C 1
ATOM 844 O O . GLU A 1 108 ? 17.993 -11.900 -23.891 1.00 65.88 108 GLU A O 1
ATOM 849 N N . THR A 1 109 ? 18.306 -9.780 -23.193 1.00 62.44 109 THR A N 1
ATOM 850 C CA . THR A 1 109 ? 18.587 -10.122 -21.792 1.00 62.44 109 THR A CA 1
ATOM 851 C C . THR A 1 109 ? 17.316 -10.617 -21.099 1.00 62.44 109 THR A C 1
ATOM 853 O O . THR A 1 109 ? 17.347 -11.643 -20.424 1.00 62.44 109 THR A O 1
ATOM 856 N N . ILE A 1 110 ? 16.172 -9.971 -21.353 1.00 62.78 110 ILE A N 1
ATOM 857 C CA . ILE A 1 110 ? 14.860 -10.328 -20.775 1.00 62.78 110 ILE A CA 1
ATOM 858 C C . ILE A 1 110 ? 14.403 -11.711 -21.229 1.00 62.78 110 ILE A C 1
ATOM 860 O O . ILE A 1 110 ? 13.951 -12.522 -20.423 1.00 62.78 110 ILE A O 1
ATOM 864 N N . LEU A 1 111 ? 14.555 -12.009 -22.521 1.00 61.78 111 LEU A N 1
ATOM 865 C CA . LEU A 1 111 ? 14.194 -13.314 -23.080 1.00 61.78 111 LEU A CA 1
ATOM 866 C C . LEU A 1 111 ? 15.055 -14.459 -22.512 1.00 61.78 111 LEU A C 1
ATOM 868 O O . LEU A 1 111 ? 14.666 -15.622 -22.621 1.00 61.78 111 LEU A O 1
ATOM 872 N N . GLN A 1 112 ? 16.209 -14.146 -21.911 1.00 64.62 112 GLN A N 1
ATOM 873 C CA . GLN A 1 112 ? 17.094 -15.111 -21.253 1.00 64.62 112 GLN A CA 1
ATOM 874 C C . GLN A 1 112 ? 16.880 -15.194 -19.731 1.00 64.62 112 GLN A C 1
ATOM 876 O O . GLN A 1 112 ? 16.968 -16.298 -19.191 1.00 64.62 112 GLN A O 1
ATOM 881 N N . SER A 1 113 ? 16.603 -14.077 -19.044 1.00 63.41 113 SER A N 1
ATOM 882 C CA . SER A 1 113 ? 16.388 -14.027 -17.584 1.00 63.41 113 SER A CA 1
ATOM 883 C C . SER A 1 113 ? 14.948 -14.347 -17.164 1.00 63.41 113 SER A C 1
ATOM 885 O O . SER A 1 113 ? 14.720 -14.839 -16.059 1.00 63.41 113 SER A O 1
ATOM 887 N N . GLY A 1 114 ? 13.982 -14.161 -18.067 1.00 58.84 114 GLY A N 1
ATOM 888 C CA . GLY A 1 114 ? 12.600 -14.614 -17.928 1.00 58.84 114 GLY A CA 1
ATOM 889 C C . GLY A 1 114 ? 11.603 -13.578 -17.406 1.00 58.84 114 GLY A C 1
ATOM 890 O O . GLY A 1 114 ? 10.414 -13.839 -17.545 1.00 58.84 114 GLY A O 1
ATOM 891 N N . TRP A 1 115 ? 12.038 -12.432 -16.866 1.00 58.81 115 TRP A N 1
ATOM 892 C CA . TRP A 1 115 ? 11.173 -11.346 -16.364 1.00 58.81 115 TRP A CA 1
ATOM 893 C C . TRP A 1 115 ? 11.940 -10.007 -16.317 1.00 58.81 115 TRP A C 1
ATOM 895 O O . TRP A 1 115 ? 13.170 -10.030 -16.240 1.00 58.81 115 TRP A O 1
ATOM 905 N N . PRO A 1 116 ? 11.268 -8.839 -16.350 1.00 61.97 116 PRO A N 1
ATOM 906 C CA . PRO A 1 116 ? 11.909 -7.572 -15.993 1.00 61.97 116 PRO A CA 1
ATOM 907 C C . PRO A 1 116 ? 12.359 -7.598 -14.522 1.00 61.97 116 PRO A C 1
ATOM 909 O O . PRO A 1 116 ? 11.602 -8.004 -13.645 1.00 61.97 116 PRO A O 1
ATOM 912 N N . GLU A 1 117 ? 13.609 -7.207 -14.261 1.00 58.78 117 GLU A N 1
ATOM 913 C CA . GLU A 1 117 ? 14.294 -7.464 -12.981 1.00 58.78 117 GLU A CA 1
ATOM 914 C C . GLU A 1 117 ? 14.009 -6.426 -11.871 1.00 58.78 117 GLU A C 1
ATOM 916 O O . GLU A 1 117 ? 14.344 -6.689 -10.717 1.00 58.78 117 GLU A O 1
ATOM 921 N N . TYR A 1 118 ? 13.372 -5.281 -12.173 1.00 66.31 118 TYR A N 1
ATOM 922 C CA . TYR A 1 118 ? 13.248 -4.152 -11.229 1.00 66.31 118 TYR A CA 1
ATOM 923 C C . TYR A 1 118 ? 11.865 -3.487 -11.243 1.00 66.31 118 TYR A C 1
ATOM 925 O O . TYR A 1 118 ? 11.407 -3.004 -12.281 1.00 66.31 118 TYR A O 1
ATOM 933 N N . PHE A 1 119 ? 11.190 -3.418 -10.091 1.00 70.94 119 PHE A N 1
ATOM 934 C CA . PHE A 1 119 ? 9.975 -2.611 -9.929 1.00 70.94 119 PHE A CA 1
ATOM 935 C C . PHE A 1 119 ? 10.355 -1.188 -9.550 1.00 70.94 119 PHE A C 1
ATOM 937 O O . PHE A 1 119 ? 10.841 -0.930 -8.452 1.00 70.94 119 PHE A O 1
ATOM 944 N N . ASN A 1 120 ? 10.077 -0.253 -10.450 1.00 78.81 120 ASN A N 1
ATOM 945 C CA . ASN A 1 120 ? 10.552 1.116 -10.295 1.00 78.81 120 ASN A CA 1
ATOM 946 C C . ASN A 1 120 ? 9.577 1.984 -9.527 1.00 78.81 120 ASN A C 1
ATOM 948 O O . ASN A 1 120 ? 9.950 3.014 -8.983 1.00 78.81 120 ASN A O 1
ATOM 952 N N . HIS A 1 121 ? 8.309 1.601 -9.483 1.00 89.00 121 HIS A N 1
ATOM 953 C CA . HIS A 1 121 ? 7.304 2.405 -8.818 1.00 89.00 121 HIS A CA 1
ATOM 954 C C . HIS A 1 121 ? 6.117 1.546 -8.437 1.00 89.00 121 HIS A C 1
ATOM 956 O O . HIS A 1 121 ? 5.622 0.781 -9.261 1.00 89.00 121 HIS A O 1
ATOM 962 N N . LEU A 1 122 ? 5.629 1.728 -7.216 1.00 93.94 122 LEU A N 1
ATOM 963 C CA . LEU A 1 122 ? 4.325 1.251 -6.782 1.00 93.94 122 LEU A CA 1
ATOM 964 C C . LEU A 1 122 ? 3.650 2.373 -6.005 1.00 93.94 122 LEU A C 1
ATOM 966 O O . LEU A 1 122 ? 4.221 2.921 -5.061 1.00 93.94 122 LEU A O 1
ATOM 970 N N . GLN A 1 123 ? 2.416 2.689 -6.371 1.00 96.19 123 GLN A N 1
ATOM 971 C CA . GLN A 1 123 ? 1.613 3.721 -5.725 1.00 96.19 123 GLN A CA 1
ATOM 972 C C . GLN A 1 123 ? 0.174 3.265 -5.519 1.00 96.19 123 GLN A C 1
ATOM 974 O O . GLN A 1 123 ? -0.328 2.412 -6.251 1.00 96.19 123 GLN A O 1
ATOM 979 N N . VAL A 1 124 ? -0.486 3.899 -4.553 1.00 97.75 124 VAL A N 1
ATOM 980 C CA . VAL A 1 124 ? -1.928 3.803 -4.336 1.00 97.75 124 VAL A CA 1
ATOM 981 C C . VAL A 1 124 ? -2.544 5.145 -4.690 1.00 97.75 124 VAL A C 1
ATOM 983 O O . VAL A 1 124 ? -2.093 6.193 -4.227 1.00 97.75 124 VAL A O 1
ATOM 986 N N . ILE A 1 125 ? -3.568 5.104 -5.531 1.00 97.81 125 ILE A N 1
ATOM 987 C CA . ILE A 1 125 ? -4.306 6.269 -5.997 1.00 97.81 125 ILE A CA 1
ATOM 988 C C . ILE A 1 125 ? -5.714 6.176 -5.409 1.00 97.81 125 ILE A C 1
ATOM 990 O O . ILE A 1 125 ? -6.483 5.315 -5.846 1.00 97.81 125 ILE A O 1
ATOM 994 N N . PRO A 1 126 ? -6.053 7.031 -4.434 1.00 97.31 126 PRO A N 1
ATOM 995 C CA . PRO A 1 126 ? -7.416 7.154 -3.951 1.00 97.31 126 PRO A CA 1
ATOM 996 C C . PRO A 1 126 ? -8.332 7.778 -5.011 1.00 97.31 126 PRO A C 1
ATOM 998 O O . PRO A 1 126 ? -7.911 8.643 -5.783 1.00 97.31 126 PRO A O 1
ATOM 1001 N N . MET A 1 127 ? -9.580 7.326 -5.055 1.00 95.88 127 MET A N 1
ATOM 1002 C CA . MET A 1 127 ? -10.646 7.768 -5.957 1.00 95.88 127 MET A CA 1
ATOM 1003 C C . MET A 1 127 ? -11.938 7.959 -5.149 1.00 95.88 127 MET A C 1
ATOM 1005 O O . MET A 1 127 ? -11.998 7.570 -3.991 1.00 95.88 127 MET A O 1
ATOM 1009 N N . ASN A 1 128 ? -12.959 8.592 -5.734 1.00 93.56 128 ASN A N 1
ATOM 1010 C CA . ASN A 1 128 ? -14.285 8.764 -5.112 1.00 93.56 128 ASN A CA 1
ATOM 1011 C C . ASN A 1 128 ? 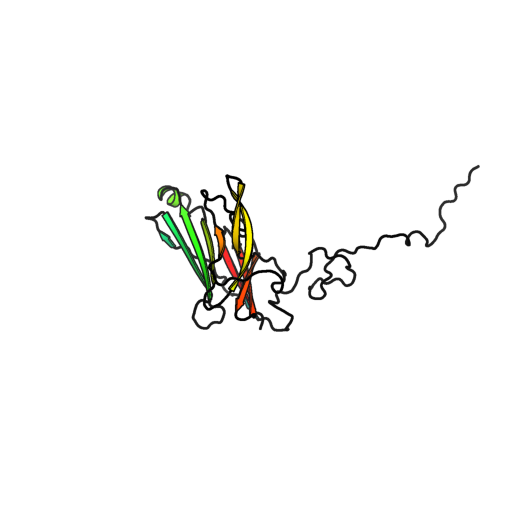-14.245 9.300 -3.664 1.00 93.56 128 ASN A C 1
ATOM 1013 O O . ASN A 1 128 ? -14.941 8.803 -2.789 1.00 93.56 128 ASN A O 1
ATOM 1017 N N . ASP A 1 129 ? -13.401 10.307 -3.414 1.00 94.62 129 ASP A N 1
ATOM 1018 C CA . ASP A 1 129 ? -13.197 10.945 -2.101 1.00 94.62 129 ASP A CA 1
ATOM 1019 C C . ASP A 1 129 ? -12.600 10.048 -0.999 1.00 94.62 129 ASP A C 1
ATOM 1021 O O . ASP A 1 129 ? -12.421 10.508 0.131 1.00 94.62 129 ASP A O 1
ATOM 1025 N N . TYR A 1 130 ? -12.193 8.817 -1.324 1.00 95.44 130 TYR A N 1
ATOM 1026 C CA . TYR A 1 130 ? -11.398 8.007 -0.411 1.00 95.44 130 TYR A CA 1
ATOM 1027 C C . TYR A 1 130 ? -10.055 8.673 -0.125 1.00 95.44 130 TYR A C 1
ATOM 1029 O O . TYR A 1 130 ? -9.438 9.324 -0.972 1.00 95.44 130 TYR A O 1
ATOM 1037 N N . GLU A 1 131 ? -9.569 8.457 1.089 1.00 95.31 131 GLU A N 1
ATOM 1038 C CA . GLU A 1 131 ? -8.263 8.919 1.529 1.00 95.31 131 GLU A CA 1
ATOM 1039 C C . GLU A 1 131 ? -7.431 7.750 2.042 1.00 95.31 131 GLU A C 1
ATOM 1041 O O . GLU A 1 131 ? -7.959 6.806 2.626 1.00 95.31 131 GLU A O 1
ATOM 1046 N N . ILE A 1 132 ? -6.115 7.838 1.870 1.00 95.38 132 ILE A N 1
ATOM 1047 C CA . ILE A 1 132 ? -5.136 6.873 2.370 1.00 95.38 132 ILE A CA 1
ATOM 1048 C C . ILE A 1 132 ? -4.275 7.543 3.436 1.00 95.38 132 ILE A C 1
ATOM 1050 O O . ILE A 1 132 ? -3.892 8.711 3.311 1.00 95.38 132 ILE A O 1
ATOM 1054 N N . LEU A 1 133 ? -3.977 6.794 4.495 1.00 94.31 133 LEU A N 1
ATOM 1055 C CA . LEU A 1 133 ? -3.076 7.239 5.550 1.00 94.31 133 LEU A CA 1
ATOM 1056 C C . LEU A 1 133 ? -1.643 7.298 5.020 1.00 94.31 133 LEU A C 1
ATOM 1058 O O . LEU A 1 133 ? -1.177 6.364 4.359 1.00 94.31 133 LEU A O 1
ATOM 1062 N N . PHE A 1 134 ? -0.923 8.367 5.346 1.00 94.88 134 PHE A N 1
ATOM 1063 C CA . PHE A 1 134 ? 0.455 8.548 4.903 1.00 94.88 134 PHE A CA 1
ATOM 1064 C C . PHE A 1 134 ? 1.385 8.972 6.034 1.00 94.88 134 PHE A C 1
ATOM 1066 O O . PHE A 1 134 ? 0.958 9.485 7.068 1.00 94.88 134 PHE A O 1
ATOM 1073 N N . ASN A 1 135 ? 2.685 8.766 5.826 1.00 91.75 135 ASN A N 1
ATOM 1074 C CA . ASN A 1 135 ? 3.728 9.374 6.642 1.00 91.75 135 ASN A CA 1
ATOM 1075 C C . ASN A 1 135 ? 4.715 10.185 5.788 1.00 91.75 135 ASN A C 1
ATOM 1077 O O . ASN A 1 135 ? 5.252 9.665 4.804 1.00 91.75 135 ASN A O 1
ATOM 1081 N N . PRO A 1 136 ? 5.031 11.426 6.198 1.00 92.50 136 PRO A N 1
ATOM 1082 C CA . PRO A 1 136 ? 6.093 12.205 5.582 1.00 92.50 136 PRO A CA 1
ATOM 1083 C C . PRO A 1 136 ? 7.467 11.649 5.972 1.00 92.50 136 PRO A C 1
ATOM 1085 O O . PRO A 1 136 ? 7.802 11.522 7.152 1.00 92.50 136 PRO A O 1
ATOM 1088 N N . ILE A 1 137 ? 8.313 11.378 4.980 1.00 91.06 137 ILE A N 1
ATOM 1089 C CA . ILE A 1 137 ? 9.714 10.994 5.171 1.00 91.06 137 ILE A CA 1
ATOM 1090 C C . ILE A 1 137 ? 10.609 12.157 4.746 1.00 91.06 137 ILE A C 1
ATOM 1092 O O . ILE A 1 137 ? 10.590 12.603 3.598 1.00 91.06 137 ILE A O 1
ATOM 1096 N N . SER A 1 138 ? 11.418 12.647 5.688 1.00 91.31 138 SER A N 1
ATOM 1097 C CA . SER A 1 138 ? 12.427 13.673 5.418 1.00 91.31 138 SER A CA 1
ATOM 1098 C C . SER A 1 138 ? 13.686 13.059 4.816 1.00 91.31 138 SER A C 1
ATOM 1100 O O . SER A 1 138 ? 14.154 12.013 5.265 1.00 91.31 138 SER A O 1
ATOM 1102 N N . TYR A 1 139 ? 14.272 13.742 3.838 1.00 89.56 139 TYR A N 1
ATOM 1103 C CA . TYR A 1 139 ? 15.513 13.323 3.195 1.00 89.56 139 TYR A CA 1
ATOM 1104 C C . TYR A 1 139 ? 16.421 14.515 2.907 1.00 89.56 139 TYR A C 1
ATOM 1106 O O . TYR A 1 139 ? 15.974 15.660 2.833 1.00 89.56 139 TYR A O 1
ATOM 1114 N N . TYR A 1 140 ? 17.715 14.247 2.756 1.00 88.06 140 TYR A N 1
ATOM 1115 C CA . TYR A 1 140 ? 18.742 15.269 2.576 1.00 88.06 140 TYR A CA 1
ATOM 1116 C C . TYR A 1 140 ? 19.454 15.074 1.248 1.00 88.06 140 TYR A C 1
ATOM 1118 O O . TYR A 1 140 ? 19.765 13.948 0.867 1.00 88.06 140 TYR A O 1
ATOM 1126 N N . TYR A 1 141 ? 19.754 16.176 0.569 1.00 87.19 141 TYR A N 1
ATOM 1127 C CA . TYR A 1 141 ? 20.455 16.165 -0.710 1.00 87.19 141 TYR A CA 1
ATOM 1128 C C . TYR A 1 141 ? 21.613 17.172 -0.721 1.00 87.19 141 TYR A C 1
ATOM 1130 O O . TYR A 1 141 ? 21.811 17.960 0.210 1.00 87.19 141 TYR A O 1
ATOM 1138 N N . GLY A 1 142 ? 22.438 17.102 -1.770 1.00 84.44 142 GLY A N 1
ATOM 1139 C CA . GLY A 1 142 ? 23.652 17.909 -1.900 1.00 84.44 142 GLY A CA 1
ATOM 1140 C C . GLY A 1 142 ? 23.407 19.413 -1.718 1.00 84.44 142 GLY A C 1
ATOM 1141 O O . GLY A 1 142 ? 22.361 19.942 -2.081 1.00 84.44 142 GLY A O 1
ATOM 1142 N N . GLY A 1 143 ? 24.391 20.114 -1.148 1.00 86.69 143 GLY A N 1
ATOM 1143 C CA . GLY A 1 143 ? 24.282 21.552 -0.866 1.00 86.69 143 GLY A CA 1
ATOM 1144 C C . GLY A 1 143 ? 23.594 21.899 0.459 1.00 86.69 143 GLY A C 1
ATOM 1145 O O . GLY A 1 143 ? 23.318 23.070 0.697 1.00 86.69 143 GLY A O 1
ATOM 1146 N N . GLY A 1 144 ? 23.344 20.912 1.329 1.00 86.88 144 GLY A N 1
ATOM 1147 C CA . GLY A 1 144 ? 22.741 21.131 2.651 1.00 86.88 144 GLY A CA 1
ATOM 1148 C C . GLY A 1 144 ? 21.226 21.345 2.615 1.00 86.88 144 GLY A C 1
ATOM 1149 O O . GLY A 1 144 ? 20.671 21.885 3.569 1.00 86.88 144 GLY A O 1
ATOM 1150 N N . GLY A 1 145 ? 20.572 20.956 1.518 1.00 89.94 145 GLY A N 1
ATOM 1151 C CA . GLY A 1 145 ? 19.121 21.000 1.378 1.00 89.94 145 GLY A CA 1
ATOM 1152 C C . GLY A 1 145 ? 18.437 19.782 1.998 1.00 89.94 145 GLY A C 1
ATOM 1153 O O . GLY A 1 145 ? 19.038 18.717 2.159 1.00 89.94 145 GLY A O 1
ATOM 1154 N N . SER A 1 146 ? 17.157 19.948 2.318 1.00 92.56 146 SER A N 1
ATOM 1155 C CA . SER A 1 146 ? 16.276 18.882 2.788 1.00 92.56 146 SER A CA 1
ATOM 1156 C C . SER A 1 146 ? 14.944 18.934 2.051 1.00 92.56 146 SER A C 1
ATOM 1158 O O . SER A 1 146 ? 14.448 20.022 1.757 1.00 92.56 146 SER A O 1
ATOM 1160 N N . GLY A 1 147 ? 14.365 17.769 1.787 1.00 90.94 147 GLY A N 1
ATOM 1161 C CA . GLY A 1 147 ? 13.024 17.602 1.239 1.00 90.94 147 GLY A CA 1
ATOM 1162 C C . GLY A 1 147 ? 12.169 16.710 2.133 1.00 90.94 147 GLY A C 1
ATOM 1163 O O . GLY A 1 147 ? 12.674 16.061 3.051 1.00 90.94 147 GLY A O 1
ATOM 1164 N N . VAL A 1 148 ? 10.870 16.689 1.852 1.00 92.06 148 VAL A N 1
ATOM 1165 C CA . VAL A 1 148 ? 9.900 15.786 2.473 1.00 92.06 148 VAL A CA 1
ATOM 1166 C C . VAL A 1 148 ? 9.130 15.102 1.355 1.00 92.06 148 VAL A C 1
ATOM 1168 O O . VAL A 1 148 ? 8.781 15.746 0.364 1.00 92.06 148 VAL A O 1
ATOM 1171 N N . LYS A 1 149 ? 8.908 13.799 1.500 1.00 92.25 149 LYS A N 1
ATOM 1172 C CA . LYS A 1 149 ? 8.109 13.005 0.575 1.00 92.25 149 LYS A CA 1
ATOM 1173 C C . LYS A 1 149 ? 7.127 12.153 1.363 1.00 92.25 149 LYS A C 1
ATOM 1175 O O . LYS A 1 149 ? 7.533 11.457 2.290 1.00 92.25 149 LYS A O 1
ATOM 1180 N N . ASP A 1 150 ? 5.870 12.204 0.962 1.00 94.25 150 ASP A N 1
ATOM 1181 C CA . ASP A 1 150 ? 4.800 11.430 1.575 1.00 94.25 150 ASP A CA 1
ATOM 1182 C C . ASP A 1 150 ? 4.736 10.041 0.942 1.00 94.25 150 ASP A C 1
ATOM 1184 O O . ASP A 1 150 ? 4.814 9.910 -0.284 1.00 94.25 150 ASP A O 1
ATOM 1188 N N . PHE A 1 151 ? 4.612 9.017 1.784 1.00 95.00 151 PHE A N 1
ATOM 1189 C CA . PHE A 1 151 ? 4.430 7.626 1.379 1.00 95.00 151 PHE A CA 1
ATOM 1190 C C . PHE A 1 151 ? 3.205 7.040 2.062 1.00 95.00 151 PHE A C 1
ATOM 1192 O O . PHE A 1 151 ? 2.861 7.453 3.167 1.00 95.00 151 PHE A O 1
ATOM 1199 N N . VAL A 1 152 ? 2.590 6.039 1.430 1.00 96.25 152 VAL A N 1
ATOM 1200 C CA . VAL A 1 152 ? 1.540 5.232 2.062 1.00 96.25 152 VAL A CA 1
ATOM 1201 C C . VAL A 1 152 ? 2.058 4.705 3.398 1.00 96.25 152 VAL A C 1
ATOM 1203 O O . VAL A 1 152 ? 3.116 4.066 3.449 1.00 96.25 152 VAL A O 1
ATOM 1206 N N . TYR A 1 153 ? 1.314 4.960 4.473 1.00 94.12 153 TYR A N 1
ATOM 1207 C CA . TYR A 1 153 ? 1.689 4.510 5.804 1.00 94.12 153 TYR A CA 1
ATOM 1208 C C . TYR A 1 153 ? 1.622 2.987 5.856 1.00 94.12 153 TYR A C 1
ATOM 1210 O O . TYR A 1 153 ? 0.592 2.385 5.548 1.00 94.12 153 TYR A O 1
ATOM 1218 N N . LYS A 1 154 ? 2.729 2.359 6.245 1.00 93.38 154 LYS A N 1
ATOM 1219 C CA . LYS A 1 154 ? 2.794 0.912 6.428 1.00 93.38 154 LYS A CA 1
ATOM 1220 C C . LYS A 1 154 ? 2.442 0.557 7.861 1.00 93.38 154 LYS A C 1
ATOM 1222 O O . LYS A 1 154 ? 3.222 0.842 8.763 1.00 93.38 154 LYS A O 1
ATOM 1227 N N . LEU A 1 155 ? 1.311 -0.108 8.028 1.00 90.94 155 LEU A N 1
ATOM 1228 C CA . LEU A 1 155 ? 0.817 -0.597 9.304 1.00 90.94 155 LEU A CA 1
ATOM 1229 C C . LEU A 1 155 ? 1.274 -2.037 9.547 1.00 90.94 155 LEU A C 1
ATOM 1231 O O . LEU A 1 155 ? 1.352 -2.862 8.625 1.00 90.94 155 LEU A O 1
ATOM 1235 N N . HIS A 1 156 ? 1.526 -2.345 10.812 1.00 85.00 156 HIS A N 1
ATOM 1236 C CA . HIS A 1 156 ? 1.779 -3.696 11.291 1.00 85.00 156 HIS A CA 1
ATOM 1237 C C . HIS A 1 156 ? 0.502 -4.383 11.777 1.00 85.00 156 HIS A C 1
ATOM 1239 O O . HIS A 1 156 ? -0.535 -3.757 12.000 1.00 85.00 156 HIS A O 1
ATOM 1245 N N . GLU A 1 157 ? 0.573 -5.706 11.942 1.00 82.12 157 GLU A N 1
ATOM 1246 C CA . GLU A 1 157 ? -0.561 -6.448 12.474 1.00 82.12 157 GLU A CA 1
ATOM 1247 C C . GLU A 1 157 ? -0.940 -5.967 13.873 1.00 82.12 157 GLU A C 1
ATOM 1249 O O . GLU A 1 157 ? -0.109 -5.901 14.779 1.00 82.12 157 GLU A O 1
ATOM 1254 N N . GLY A 1 158 ? -2.221 -5.641 14.020 1.00 76.06 158 GLY A N 1
ATOM 1255 C CA . GLY A 1 158 ? -2.787 -5.118 15.245 1.00 76.06 158 GLY A CA 1
ATOM 1256 C C . GLY A 1 158 ? -2.454 -3.661 15.529 1.00 76.06 158 GLY A C 1
ATOM 1257 O O . GLY A 1 158 ? -2.801 -3.210 16.603 1.00 76.06 158 GLY A O 1
ATOM 1258 N N . GLU A 1 159 ? -1.833 -2.905 14.628 1.00 81.94 159 GLU A N 1
ATOM 1259 C CA . GLU A 1 159 ? -1.629 -1.468 14.820 1.00 81.94 159 GLU A CA 1
ATOM 1260 C C . GLU A 1 159 ? -2.960 -0.691 14.709 1.00 81.94 159 GLU A C 1
ATOM 1262 O O . GLU A 1 159 ? -3.784 -0.959 13.832 1.00 81.94 159 GLU A O 1
ATOM 1267 N N . ARG A 1 160 ? -3.203 0.261 15.620 1.00 76.44 160 ARG A N 1
ATOM 1268 C CA . ARG A 1 160 ? -4.416 1.103 15.615 1.00 76.44 160 ARG A CA 1
ATOM 1269 C C . ARG A 1 160 ? -4.363 2.122 14.480 1.00 76.44 160 ARG A C 1
ATOM 1271 O O . ARG A 1 160 ? -3.298 2.620 14.185 1.00 76.44 160 ARG A O 1
ATOM 1278 N N . ILE A 1 161 ? -5.489 2.511 13.887 1.00 78.69 161 ILE A N 1
ATOM 1279 C CA . ILE A 1 161 ? -5.497 3.491 12.774 1.00 78.69 161 ILE A CA 1
ATOM 1280 C C . ILE A 1 161 ? -6.168 4.827 13.112 1.00 78.69 161 ILE A C 1
ATOM 1282 O O . ILE A 1 161 ? -6.126 5.760 12.317 1.00 78.69 161 ILE A O 1
ATOM 1286 N N . ASP A 1 162 ? -6.756 4.943 14.301 1.00 70.44 162 ASP A N 1
ATOM 1287 C CA . ASP A 1 162 ? -7.526 6.105 14.754 1.00 70.44 162 ASP A CA 1
ATOM 1288 C C . ASP A 1 162 ? -6.668 7.258 15.310 1.00 70.44 162 ASP A C 1
ATOM 1290 O O . ASP A 1 162 ? -7.162 8.374 15.435 1.00 70.44 162 ASP A O 1
ATOM 1294 N N . HIS A 1 163 ? -5.375 7.027 15.577 1.00 64.00 163 HIS A N 1
ATOM 1295 C CA . HIS A 1 163 ? -4.449 8.046 16.114 1.00 64.00 163 HIS A CA 1
ATOM 1296 C C . HIS A 1 163 ? -3.208 8.300 15.243 1.00 64.00 163 HIS A C 1
ATOM 1298 O O . HIS A 1 163 ? -2.333 9.061 15.654 1.00 64.00 163 HIS A O 1
ATOM 1304 N N . ILE A 1 164 ? -3.075 7.636 14.087 1.00 62.97 164 ILE A N 1
ATOM 1305 C CA . ILE A 1 164 ? -1.744 7.390 13.494 1.00 62.97 164 ILE A CA 1
ATOM 1306 C C . ILE A 1 164 ? -1.281 8.382 12.416 1.00 62.97 164 ILE A C 1
ATOM 1308 O O . ILE A 1 164 ? -0.084 8.423 12.137 1.00 62.97 164 ILE A O 1
ATOM 1312 N N . GLY A 1 165 ? -2.106 9.293 11.892 1.00 67.19 165 GLY A N 1
ATOM 1313 C CA . GLY A 1 165 ? -1.522 10.307 11.006 1.00 67.19 165 GLY A CA 1
ATOM 1314 C C . GLY A 1 165 ? -2.452 11.109 10.121 1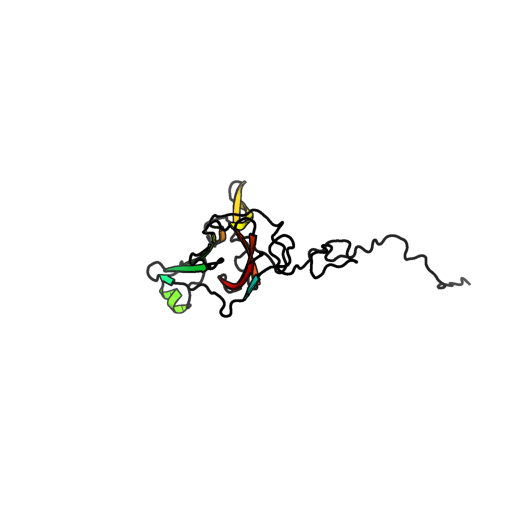.00 67.19 165 GLY A C 1
ATOM 1315 O O . GLY A 1 165 ? -3.665 11.175 10.327 1.00 67.19 165 GLY A O 1
ATOM 1316 N N . ASP A 1 166 ? -1.810 11.744 9.146 1.00 87.94 166 ASP A N 1
ATOM 1317 C CA . ASP A 1 166 ? -2.429 12.579 8.133 1.00 87.94 166 ASP A CA 1
ATOM 1318 C C . ASP A 1 166 ? -2.969 11.712 6.990 1.00 87.94 166 ASP A C 1
ATOM 1320 O O . ASP A 1 166 ? -2.407 10.677 6.620 1.00 87.94 166 ASP A O 1
ATOM 1324 N N . TRP A 1 167 ? -4.087 12.151 6.430 1.00 93.06 167 TRP A N 1
ATOM 1325 C CA . TRP A 1 167 ? -4.818 11.450 5.384 1.00 93.06 167 TRP A CA 1
ATOM 1326 C C . TRP A 1 167 ? -4.764 12.250 4.095 1.00 93.06 167 TRP A C 1
ATOM 1328 O O . TRP A 1 167 ? -4.682 13.480 4.115 1.00 93.06 167 TRP A O 1
ATOM 1338 N N . SER A 1 168 ? -4.776 11.543 2.973 1.00 94.38 168 SER A N 1
ATOM 1339 C CA . SER A 1 168 ? -4.598 12.151 1.665 1.00 94.38 168 SER A CA 1
ATOM 1340 C C . SER A 1 168 ? -5.475 11.487 0.619 1.00 94.38 168 SER A C 1
ATOM 1342 O O . SER A 1 168 ? -5.514 10.263 0.528 1.00 94.38 168 SER A O 1
ATOM 1344 N N . ASN A 1 169 ? -6.123 12.303 -0.209 1.00 95.75 169 ASN A N 1
ATOM 1345 C CA . ASN A 1 169 ? -6.877 11.874 -1.388 1.00 95.75 169 ASN A CA 1
ATOM 1346 C C . ASN A 1 169 ? -6.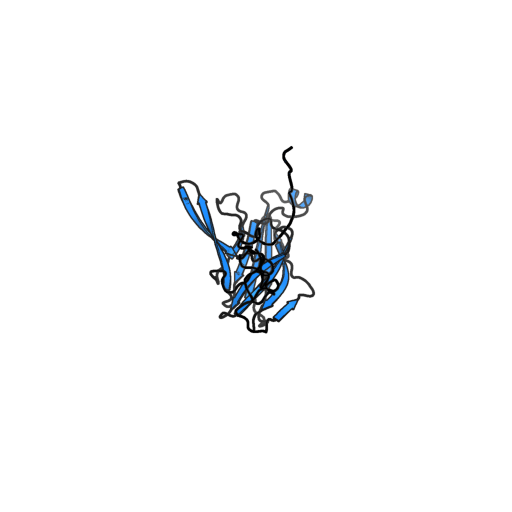064 11.994 -2.692 1.00 95.75 169 ASN A C 1
ATOM 1348 O O . ASN A 1 169 ? -6.623 11.902 -3.783 1.00 95.75 169 ASN A O 1
ATOM 1352 N N . ILE A 1 170 ? -4.753 12.243 -2.604 1.00 95.44 170 ILE A N 1
ATOM 1353 C CA . ILE A 1 170 ? -3.863 12.275 -3.772 1.00 95.44 170 ILE A CA 1
ATOM 1354 C C . ILE A 1 170 ? -3.080 10.967 -3.901 1.00 95.44 170 ILE A C 1
ATOM 1356 O O . ILE A 1 170 ? -2.929 10.222 -2.937 1.00 95.44 170 ILE A O 1
ATOM 1360 N N . SER A 1 171 ? -2.547 10.706 -5.099 1.00 96.94 171 SER A N 1
ATOM 1361 C CA . SER A 1 171 ? -1.676 9.550 -5.338 1.00 96.94 171 SER A CA 1
ATOM 1362 C C . SER A 1 171 ? -0.469 9.561 -4.402 1.00 96.94 171 SER A C 1
ATOM 1364 O O . SER A 1 171 ? 0.266 10.554 -4.336 1.00 96.94 171 SER A O 1
ATOM 1366 N N . LEU A 1 172 ? -0.243 8.436 -3.725 1.00 96.62 172 LEU A N 1
ATOM 1367 C CA . LEU A 1 172 ? 0.856 8.249 -2.791 1.00 96.62 172 LEU A CA 1
ATOM 1368 C C . LEU A 1 172 ? 1.712 7.046 -3.194 1.00 96.62 172 LEU A C 1
ATOM 1370 O O . LEU A 1 172 ? 1.180 5.951 -3.392 1.00 96.62 172 LEU A O 1
ATOM 1374 N N . PRO A 1 173 ? 3.045 7.197 -3.271 1.00 95.69 173 PRO A N 1
ATOM 1375 C CA . PRO A 1 173 ? 3.926 6.060 -3.470 1.00 95.69 173 PRO A CA 1
ATOM 1376 C C . PRO A 1 173 ? 3.905 5.145 -2.240 1.00 95.69 173 PRO A C 1
ATOM 1378 O O . PRO A 1 173 ? 3.990 5.597 -1.099 1.00 95.69 173 PRO A O 1
ATOM 1381 N N . MET A 1 174 ? 3.859 3.840 -2.475 1.00 95.19 174 MET A N 1
ATOM 1382 C CA . MET A 1 174 ? 4.302 2.838 -1.507 1.00 95.19 174 MET A CA 1
ATOM 1383 C C . MET A 1 174 ? 5.831 2.766 -1.538 1.00 95.19 174 MET A C 1
ATOM 1385 O O . MET A 1 174 ? 6.495 2.839 -0.500 1.00 95.19 174 MET A O 1
ATOM 1389 N N . TYR A 1 175 ? 6.389 2.700 -2.748 1.00 92.75 175 TYR A N 1
ATOM 1390 C CA . TYR A 1 175 ? 7.811 2.861 -2.998 1.00 92.75 175 TYR A CA 1
ATOM 1391 C C . TYR A 1 175 ? 8.088 3.376 -4.415 1.00 92.75 175 TYR A C 1
ATOM 1393 O O . TYR A 1 175 ? 7.228 3.320 -5.292 1.00 92.75 175 TYR A O 1
ATOM 1401 N N . HIS A 1 176 ? 9.306 3.860 -4.633 1.00 86.50 176 HIS A N 1
ATOM 1402 C CA . HIS A 1 176 ? 9.824 4.293 -5.923 1.00 86.50 176 HIS A CA 1
ATOM 1403 C C . HIS A 1 176 ? 11.336 4.049 -5.995 1.00 86.50 176 HIS A C 1
ATOM 1405 O O . HIS A 1 176 ? 12.087 4.542 -5.154 1.00 86.50 176 HIS A O 1
ATOM 1411 N N . GLU A 1 177 ? 11.777 3.313 -7.007 1.00 73.31 177 GLU A N 1
ATOM 1412 C CA . GLU A 1 177 ? 13.165 3.110 -7.393 1.00 73.31 177 GLU A CA 1
ATOM 1413 C C . GLU A 1 177 ? 13.516 4.075 -8.530 1.00 73.31 177 GLU A C 1
ATOM 1415 O O . GLU A 1 177 ? 13.168 3.863 -9.688 1.00 73.31 177 GLU A O 1
ATOM 1420 N N . ASN A 1 178 ? 14.211 5.165 -8.200 1.00 66.06 178 ASN A N 1
ATOM 1421 C CA . ASN A 1 178 ? 14.877 5.986 -9.204 1.00 66.06 178 ASN A CA 1
ATOM 1422 C C . ASN A 1 178 ? 16.348 6.176 -8.818 1.00 66.06 178 ASN A C 1
ATOM 1424 O O . ASN A 1 178 ? 16.643 6.933 -7.889 1.00 66.06 178 ASN A O 1
ATOM 1428 N N . PRO A 1 179 ? 17.288 5.541 -9.539 1.00 58.66 179 PRO A N 1
ATOM 1429 C CA . PRO A 1 179 ? 18.713 5.602 -9.218 1.00 58.66 179 PRO A CA 1
ATOM 1430 C C . PRO A 1 179 ? 19.320 7.006 -9.384 1.00 58.66 179 PRO A C 1
ATOM 1432 O O . PRO A 1 179 ? 20.439 7.251 -8.930 1.00 58.66 179 PRO A O 1
ATOM 1435 N N . SER A 1 180 ? 18.605 7.937 -10.026 1.00 62.56 180 SER A N 1
ATOM 1436 C CA . SER A 1 180 ? 19.051 9.320 -10.236 1.00 62.56 180 SER A CA 1
ATOM 1437 C C . SER A 1 180 ? 18.585 10.306 -9.158 1.00 62.56 180 SER A C 1
ATOM 1439 O O . SER A 1 180 ? 19.111 11.420 -9.081 1.00 62.56 180 SER A O 1
ATOM 1441 N N . GLU A 1 181 ? 17.638 9.913 -8.302 1.00 65.69 181 GLU A N 1
ATOM 1442 C CA . GLU A 1 181 ? 17.059 10.780 -7.278 1.00 65.69 181 GLU A CA 1
ATOM 1443 C C . GLU A 1 181 ? 17.600 10.443 -5.884 1.00 65.69 181 GLU A C 1
ATOM 1445 O O . GLU A 1 181 ? 17.640 9.295 -5.458 1.00 65.69 181 GLU A O 1
ATOM 1450 N N . ILE A 1 182 ? 17.989 11.471 -5.122 1.00 73.38 182 ILE A N 1
ATOM 1451 C CA . ILE A 1 182 ? 18.327 11.332 -3.695 1.00 73.38 182 ILE A CA 1
ATOM 1452 C C . ILE A 1 182 ? 17.019 11.373 -2.893 1.00 73.38 182 ILE A C 1
ATOM 1454 O O . ILE A 1 182 ? 16.821 12.262 -2.071 1.00 73.38 182 ILE A O 1
ATOM 1458 N N . ILE A 1 183 ? 16.081 10.477 -3.194 1.00 79.19 183 ILE A N 1
ATOM 1459 C CA . ILE A 1 183 ? 14.795 10.343 -2.497 1.00 79.19 183 ILE A CA 1
ATOM 1460 C C . ILE A 1 183 ? 14.774 8.949 -1.855 1.00 79.19 183 ILE A C 1
ATOM 1462 O O . ILE A 1 183 ? 15.301 8.004 -2.439 1.00 79.19 183 ILE A O 1
ATOM 1466 N N . PRO A 1 184 ? 14.236 8.790 -0.634 1.00 84.56 184 PRO A N 1
ATOM 1467 C CA . PRO A 1 184 ? 14.073 7.474 -0.030 1.00 84.56 184 PRO A CA 1
ATOM 1468 C C . PRO A 1 184 ? 13.207 6.586 -0.924 1.00 84.56 184 PRO A C 1
ATOM 1470 O O . PRO A 1 184 ? 12.186 7.041 -1.431 1.00 84.56 184 PRO A O 1
ATOM 1473 N N . PHE A 1 185 ? 13.571 5.308 -1.047 1.00 88.56 185 PHE A N 1
ATOM 1474 C CA . PHE A 1 185 ? 12.792 4.347 -1.831 1.00 88.56 185 PHE A CA 1
ATOM 1475 C C . PHE A 1 185 ? 11.358 4.187 -1.322 1.00 88.56 185 PHE A C 1
ATOM 1477 O O . PHE A 1 185 ? 10.472 3.891 -2.102 1.00 88.56 185 PHE A O 1
ATOM 1484 N N . GLY A 1 186 ? 11.110 4.415 -0.033 1.00 90.81 186 GLY A N 1
ATOM 1485 C CA . GLY A 1 186 ? 9.799 4.264 0.596 1.00 90.81 186 GLY A CA 1
ATOM 1486 C C . GLY A 1 186 ? 9.746 3.069 1.555 1.00 90.81 186 GLY A C 1
ATOM 1487 O O . GLY A 1 186 ? 10.578 2.164 1.476 1.00 90.81 186 GLY A O 1
ATOM 1488 N N . PRO A 1 187 ? 8.791 3.057 2.500 1.00 91.56 187 PRO A N 1
ATOM 1489 C CA . PRO A 1 187 ? 8.747 2.076 3.590 1.00 91.56 187 PRO A CA 1
ATOM 1490 C C . PRO A 1 187 ? 8.302 0.670 3.152 1.00 91.56 187 PRO A C 1
ATOM 1492 O O . PRO A 1 187 ? 8.413 -0.278 3.940 1.00 91.56 187 PRO A O 1
ATOM 1495 N N . TRP A 1 188 ? 7.809 0.550 1.916 1.00 93.12 188 TRP A N 1
ATOM 1496 C CA . TRP A 1 188 ? 7.354 -0.692 1.292 1.00 93.12 188 TRP A CA 1
ATOM 1497 C C . TRP A 1 188 ? 8.387 -1.318 0.346 1.00 93.12 188 TRP A C 1
ATOM 1499 O O . TRP A 1 188 ? 8.148 -2.397 -0.187 1.00 93.12 188 TRP A O 1
ATOM 1509 N N . TYR A 1 189 ? 9.531 -0.667 0.124 1.00 89.94 189 TYR A N 1
ATOM 1510 C CA . TYR A 1 189 ? 10.556 -1.186 -0.777 1.00 89.94 189 TYR A CA 1
ATOM 1511 C C . TYR A 1 189 ? 11.304 -2.375 -0.160 1.00 89.94 189 TYR A C 1
ATOM 1513 O O . TYR A 1 189 ? 11.769 -2.296 0.979 1.00 89.94 189 TYR A O 1
ATOM 1521 N N . GLY A 1 190 ? 11.447 -3.467 -0.917 1.00 85.69 190 GLY A N 1
ATOM 1522 C CA . GLY A 1 190 ? 12.247 -4.638 -0.531 1.00 85.69 190 GLY A CA 1
ATOM 1523 C C . GLY A 1 190 ? 11.738 -5.407 0.695 1.00 85.69 190 GLY A C 1
ATOM 1524 O O . GLY A 1 190 ? 12.461 -6.245 1.237 1.00 85.69 190 GLY A O 1
ATOM 1525 N N . ILE A 1 191 ? 10.520 -5.121 1.163 1.00 89.88 191 ILE A N 1
ATOM 1526 C CA . ILE A 1 191 ? 9.910 -5.846 2.280 1.00 89.88 191 ILE A CA 1
ATOM 1527 C C . ILE A 1 191 ? 9.170 -7.083 1.776 1.00 89.88 191 ILE A C 1
ATOM 1529 O O . ILE A 1 191 ? 8.705 -7.134 0.640 1.00 89.88 191 ILE A O 1
ATOM 1533 N N . THR A 1 192 ? 9.035 -8.069 2.657 1.00 91.75 192 THR A N 1
ATOM 1534 C CA . THR A 1 192 ? 8.263 -9.288 2.404 1.00 91.75 192 THR A CA 1
ATOM 1535 C C . THR A 1 192 ? 7.288 -9.556 3.546 1.00 91.75 192 THR A C 1
ATOM 1537 O O . THR A 1 192 ? 7.441 -9.014 4.650 1.00 91.75 192 THR A O 1
ATOM 1540 N N . GLY A 1 193 ? 6.290 -10.394 3.275 1.00 92.94 193 GLY A N 1
ATOM 1541 C CA . GLY A 1 193 ? 5.295 -10.834 4.245 1.00 92.94 193 GLY A CA 1
ATOM 1542 C C . GLY A 1 193 ? 4.105 -9.888 4.374 1.00 92.94 193 GLY A C 1
ATOM 1543 O O . GLY A 1 193 ? 3.944 -8.937 3.612 1.00 92.94 193 GLY A O 1
ATOM 1544 N N . VAL A 1 194 ? 3.272 -10.157 5.375 1.00 93.38 194 VAL A N 1
ATOM 1545 C CA . VAL A 1 194 ? 1.994 -9.472 5.580 1.00 93.38 194 VAL A CA 1
ATOM 1546 C C . VAL A 1 194 ? 2.187 -8.104 6.232 1.00 93.38 194 VAL A C 1
ATOM 1548 O O . VAL A 1 194 ? 2.715 -8.002 7.340 1.00 93.38 194 VAL A O 1
ATOM 1551 N N . HIS A 1 195 ? 1.675 -7.072 5.567 1.00 94.31 195 HIS A N 1
ATOM 1552 C CA . HIS A 1 195 ? 1.571 -5.695 6.049 1.00 94.31 195 HIS A CA 1
ATOM 1553 C C . HIS A 1 195 ? 0.183 -5.143 5.726 1.00 94.31 195 HIS A C 1
ATOM 1555 O O . HIS A 1 195 ? -0.603 -5.759 5.001 1.00 94.31 195 HIS A O 1
ATOM 1561 N N . TYR A 1 196 ? -0.123 -3.974 6.275 1.00 94.00 196 TYR A N 1
ATOM 1562 C CA . TYR A 1 196 ? -1.431 -3.356 6.126 1.00 94.00 196 TYR A CA 1
ATOM 1563 C C . TYR A 1 196 ? -1.284 -1.904 5.690 1.00 94.00 196 TYR A C 1
ATOM 1565 O O . TYR A 1 196 ? -0.301 -1.235 6.006 1.00 94.00 196 TYR A O 1
ATOM 1573 N N . LEU A 1 197 ? -2.274 -1.414 4.961 1.00 94.31 197 LEU A N 1
ATOM 1574 C CA . LEU A 1 197 ? -2.480 0.011 4.726 1.00 94.31 197 LEU A CA 1
ATOM 1575 C C . LEU A 1 197 ? -3.923 0.351 5.061 1.00 94.31 197 LEU A C 1
ATOM 1577 O O . LEU A 1 197 ? -4.786 -0.530 5.031 1.00 94.31 197 LEU A O 1
ATOM 1581 N N . SER A 1 198 ? -4.186 1.608 5.389 1.00 93.25 198 SER A N 1
ATOM 1582 C CA . SER A 1 198 ? -5.525 2.066 5.739 1.00 93.25 198 SER A CA 1
ATOM 1583 C C . SER A 1 198 ? -6.092 3.025 4.710 1.00 93.25 198 SER A C 1
ATOM 1585 O O . SER A 1 198 ? -5.367 3.782 4.061 1.00 93.25 198 SER A O 1
ATOM 1587 N N . PHE A 1 199 ? -7.415 2.987 4.607 1.00 93.44 199 PHE A N 1
ATOM 1588 C CA . PHE A 1 199 ? -8.219 3.932 3.851 1.00 93.44 199 PHE A CA 1
ATOM 1589 C C . PHE A 1 199 ? -9.315 4.511 4.747 1.00 93.44 199 PHE A C 1
ATOM 1591 O O . PHE A 1 199 ? -9.629 3.948 5.801 1.00 93.44 199 PHE A O 1
ATOM 1598 N N . ARG A 1 200 ? -9.904 5.630 4.333 1.00 91.00 200 ARG A N 1
ATOM 1599 C CA . ARG A 1 200 ? -11.124 6.154 4.944 1.00 91.00 200 ARG A CA 1
ATOM 1600 C C . ARG A 1 200 ? -12.036 6.826 3.929 1.00 91.00 200 ARG A C 1
ATOM 1602 O O . ARG A 1 200 ? -11.553 7.331 2.921 1.00 91.00 200 ARG A O 1
ATOM 1609 N N . LEU A 1 201 ? -13.321 6.875 4.262 1.00 91.25 201 LEU A N 1
ATOM 1610 C CA . LEU A 1 201 ? -14.345 7.679 3.597 1.00 91.25 201 LEU A CA 1
ATOM 1611 C C . LEU A 1 201 ? -15.242 8.288 4.679 1.00 91.25 201 LEU A C 1
ATOM 1613 O O . LEU A 1 201 ? -15.754 7.547 5.515 1.00 91.25 201 LEU A O 1
ATOM 1617 N N . ASP A 1 202 ? -15.419 9.612 4.694 1.00 86.00 202 ASP A N 1
ATOM 1618 C CA . ASP A 1 202 ? -16.276 10.315 5.667 1.00 86.00 202 ASP A CA 1
ATOM 1619 C C . ASP A 1 202 ? -16.073 9.842 7.126 1.00 86.00 202 ASP A C 1
ATOM 1621 O O . ASP A 1 202 ? -17.017 9.470 7.820 1.00 86.00 202 ASP A O 1
ATOM 1625 N N . GLU A 1 203 ? -14.813 9.807 7.581 1.00 80.19 203 GLU A N 1
ATOM 1626 C CA . GLU A 1 203 ? -14.375 9.338 8.916 1.00 80.19 203 GLU A CA 1
ATOM 1627 C C . GLU A 1 203 ? -14.502 7.825 9.173 1.00 80.19 203 GLU A C 1
ATOM 1629 O O . GLU A 1 203 ? -13.918 7.317 10.135 1.00 80.19 203 GLU A O 1
ATOM 1634 N N . LYS A 1 204 ? -15.170 7.070 8.295 1.00 85.25 204 LYS A N 1
ATOM 1635 C CA . LYS A 1 204 ? -15.196 5.607 8.371 1.00 85.25 204 LYS A CA 1
ATOM 1636 C C . LYS A 1 204 ? -13.859 5.053 7.943 1.00 85.25 204 LYS A C 1
ATOM 1638 O O . LYS A 1 204 ? -13.439 5.220 6.801 1.00 85.25 204 LYS A O 1
ATOM 1643 N N . LEU A 1 205 ? -13.195 4.388 8.874 1.00 88.75 205 LEU A N 1
ATOM 1644 C CA . LEU A 1 205 ? -11.881 3.824 8.644 1.00 88.75 205 LEU A CA 1
ATOM 1645 C C . LEU A 1 205 ? -12.000 2.404 8.069 1.00 88.75 205 LEU A C 1
ATOM 1647 O O . LEU A 1 205 ? -12.953 1.667 8.340 1.00 88.75 205 LEU A O 1
ATOM 1651 N N . GLY A 1 206 ? -10.983 1.997 7.325 1.00 90.00 206 GLY A N 1
ATOM 1652 C CA . GLY A 1 206 ? -10.815 0.643 6.829 1.00 90.00 206 GLY A CA 1
ATOM 1653 C C . GLY A 1 206 ? -9.345 0.314 6.613 1.00 90.00 206 GLY A C 1
ATOM 1654 O O . GLY A 1 206 ? -8.463 1.169 6.737 1.00 90.00 206 GLY A O 1
ATOM 1655 N N . TRP A 1 207 ? -9.069 -0.950 6.333 1.00 92.12 207 TRP A N 1
ATOM 1656 C CA . TRP A 1 207 ? -7.718 -1.445 6.105 1.00 92.12 207 TRP A CA 1
ATOM 1657 C C . TRP A 1 207 ? -7.697 -2.535 5.044 1.00 92.12 207 TRP A C 1
ATOM 1659 O O . TRP A 1 207 ? -8.683 -3.232 4.809 1.00 92.12 207 TRP A O 1
ATOM 1669 N N . ILE A 1 208 ? -6.537 -2.689 4.416 1.00 93.94 208 ILE A N 1
ATOM 1670 C CA . ILE A 1 208 ? -6.267 -3.702 3.402 1.00 93.94 208 ILE A CA 1
ATOM 1671 C C . ILE A 1 208 ? -5.078 -4.524 3.867 1.00 93.94 208 ILE A C 1
ATOM 1673 O O . ILE A 1 208 ? -4.034 -3.970 4.214 1.00 93.94 208 ILE A O 1
ATOM 1677 N N . LYS A 1 209 ? -5.248 -5.845 3.877 1.00 93.62 209 LYS A N 1
ATOM 1678 C CA . LYS A 1 209 ? -4.186 -6.805 4.160 1.00 93.62 209 LYS A CA 1
ATOM 1679 C C . LYS A 1 209 ? -3.445 -7.149 2.876 1.00 93.62 209 LYS A C 1
ATOM 1681 O O . LYS A 1 209 ? -4.002 -7.820 2.002 1.00 93.62 209 LYS A O 1
ATOM 1686 N N . CYS A 1 210 ? -2.183 -6.745 2.816 1.00 93.62 210 CYS A N 1
ATOM 1687 C CA . CYS A 1 210 ? -1.286 -6.973 1.692 1.00 93.62 210 CYS A CA 1
ATOM 1688 C C . CYS A 1 210 ? -0.172 -7.937 2.109 1.00 93.62 210 CYS A C 1
ATOM 1690 O O . CYS A 1 210 ? 0.608 -7.631 3.008 1.00 93.62 210 CYS A O 1
ATOM 1692 N N . ASP A 1 211 ? -0.061 -9.086 1.451 1.00 93.94 211 ASP A N 1
ATOM 1693 C CA . ASP A 1 211 ? 1.144 -9.914 1.524 1.00 93.94 211 ASP A CA 1
ATOM 1694 C C . ASP A 1 211 ? 2.121 -9.457 0.441 1.00 93.94 211 ASP A C 1
ATOM 1696 O O . ASP A 1 211 ? 1.816 -9.524 -0.751 1.00 93.94 211 ASP A O 1
ATOM 1700 N N . MET A 1 212 ? 3.266 -8.928 0.860 1.00 91.94 212 MET A N 1
ATOM 1701 C CA . MET A 1 212 ? 4.294 -8.427 -0.041 1.00 91.94 212 MET A CA 1
ATOM 1702 C C . MET A 1 212 ? 5.196 -9.584 -0.478 1.00 91.94 212 MET A C 1
ATOM 1704 O O . MET A 1 212 ? 5.890 -10.189 0.346 1.00 91.94 212 MET A O 1
ATOM 1708 N N . HIS A 1 213 ? 5.231 -9.852 -1.782 1.00 85.06 213 HIS A N 1
ATOM 1709 C CA . HIS A 1 213 ? 6.128 -10.828 -2.401 1.00 85.06 213 HIS A CA 1
ATOM 1710 C C . HIS A 1 213 ? 6.741 -10.222 -3.662 1.00 85.06 213 HIS A C 1
ATOM 1712 O O . HIS A 1 213 ? 6.036 -9.608 -4.458 1.00 85.06 213 HIS A O 1
ATOM 1718 N N . ASP A 1 214 ? 8.060 -10.348 -3.818 1.00 77.94 214 ASP A N 1
ATOM 1719 C CA . ASP A 1 214 ? 8.821 -9.750 -4.925 1.00 77.94 214 ASP A CA 1
ATOM 1720 C C . ASP A 1 214 ? 8.516 -8.256 -5.154 1.00 77.94 214 ASP A C 1
ATOM 1722 O O . ASP A 1 214 ? 8.540 -7.771 -6.272 1.00 77.94 214 ASP A O 1
ATOM 1726 N N . GLY A 1 215 ? 8.199 -7.497 -4.101 1.00 82.00 215 GLY A N 1
ATOM 1727 C CA . GLY A 1 215 ? 7.885 -6.069 -4.212 1.00 82.00 215 GLY A CA 1
ATOM 1728 C C . GLY A 1 215 ? 6.449 -5.739 -4.639 1.00 82.00 215 GLY A C 1
ATOM 1729 O O . GLY A 1 215 ? 6.108 -4.561 -4.687 1.00 82.00 215 GLY A O 1
ATOM 1730 N N . LEU A 1 216 ? 5.572 -6.713 -4.882 1.00 89.12 216 LEU A N 1
ATOM 1731 C CA . LEU A 1 216 ? 4.166 -6.460 -5.221 1.00 89.12 216 LEU A CA 1
ATOM 1732 C C . LEU A 1 216 ? 3.217 -6.897 -4.096 1.00 89.12 216 LEU A C 1
ATOM 1734 O O . LEU A 1 216 ? 3.505 -7.870 -3.393 1.00 89.12 216 LEU A O 1
ATOM 1738 N N . PRO A 1 217 ? 2.078 -6.203 -3.920 1.00 93.38 217 PRO A N 1
ATOM 1739 C CA . PRO A 1 217 ? 1.066 -6.590 -2.955 1.00 93.38 217 PRO A CA 1
ATOM 1740 C C .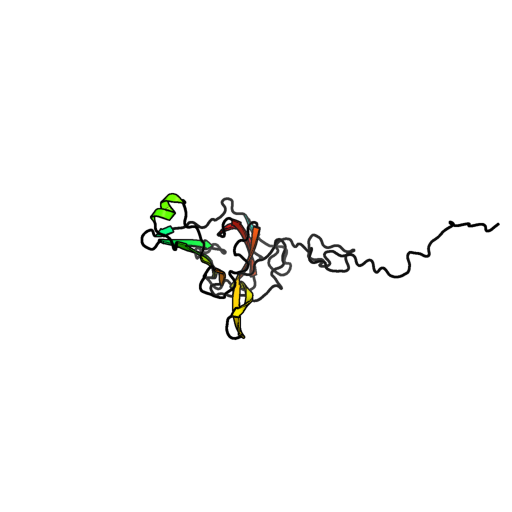 PRO A 1 217 ? 0.153 -7.680 -3.528 1.00 93.38 217 PRO A C 1
ATOM 1742 O O . PRO A 1 217 ? -0.407 -7.541 -4.617 1.00 93.38 217 PRO A O 1
ATOM 1745 N N . THR A 1 218 ? -0.060 -8.733 -2.743 1.00 94.50 218 THR A N 1
ATOM 1746 C CA . THR A 1 218 ? -1.182 -9.664 -2.904 1.00 94.50 218 THR A CA 1
ATOM 1747 C C . THR A 1 218 ? -2.232 -9.359 -1.844 1.00 94.50 218 THR A C 1
ATOM 1749 O O . THR A 1 218 ? -1.938 -9.404 -0.648 1.00 94.50 218 THR A O 1
ATOM 1752 N N . ILE A 1 219 ? -3.459 -9.043 -2.254 1.00 93.56 219 ILE A N 1
ATOM 1753 C CA . ILE A 1 219 ? -4.526 -8.630 -1.335 1.00 93.56 219 ILE A CA 1
ATOM 1754 C C . ILE A 1 219 ? -5.364 -9.839 -0.932 1.00 93.56 219 ILE A C 1
ATOM 1756 O O . ILE A 1 219 ? -5.975 -10.491 -1.779 1.00 93.56 219 ILE A O 1
ATOM 1760 N N . TYR A 1 220 ? -5.417 -10.113 0.372 1.00 86.88 220 TYR A N 1
ATOM 1761 C CA . TYR A 1 220 ? -6.148 -11.255 0.938 1.00 86.88 220 TYR A CA 1
ATOM 1762 C C . TYR A 1 220 ? -7.472 -10.864 1.579 1.00 86.88 220 TYR A C 1
ATOM 1764 O O . TYR A 1 220 ? -8.452 -11.601 1.473 1.00 86.88 220 TYR A O 1
ATOM 1772 N N . SER A 1 221 ? -7.503 -9.725 2.264 1.00 87.88 221 SER A N 1
ATOM 1773 C CA . SER A 1 221 ? -8.707 -9.273 2.940 1.00 87.88 221 SER A CA 1
ATOM 1774 C C . SER A 1 221 ? -8.763 -7.767 3.096 1.00 87.88 221 SER A C 1
ATOM 1776 O O . SER A 1 221 ? -7.745 -7.072 3.097 1.00 87.88 221 SER A O 1
ATOM 1778 N N . ILE A 1 222 ? -9.995 -7.283 3.197 1.00 90.44 222 ILE A N 1
ATOM 1779 C CA . ILE A 1 222 ? -10.329 -5.874 3.360 1.00 90.44 222 ILE A CA 1
ATOM 1780 C C . ILE A 1 222 ? -11.244 -5.774 4.576 1.00 90.44 222 ILE A C 1
ATOM 1782 O O . ILE A 1 222 ? -12.223 -6.515 4.678 1.00 90.44 222 ILE A O 1
ATOM 1786 N N . GLY A 1 223 ? -10.912 -4.893 5.512 1.00 86.56 223 GLY A N 1
ATOM 1787 C CA . GLY A 1 223 ? -11.705 -4.643 6.708 1.00 86.56 223 GLY A CA 1
ATOM 1788 C C . GLY A 1 223 ? -12.293 -3.240 6.721 1.00 86.56 223 GLY A C 1
ATOM 1789 O O . GLY A 1 223 ? -11.627 -2.282 6.338 1.00 86.56 223 GLY A O 1
ATOM 1790 N N . PHE A 1 224 ? -13.522 -3.124 7.214 1.00 81.62 224 PHE A N 1
ATOM 1791 C CA . PHE A 1 224 ? -14.264 -1.870 7.352 1.00 81.62 224 PHE A CA 1
ATOM 1792 C C . PHE A 1 224 ? -14.731 -1.688 8.794 1.00 81.62 224 PHE A C 1
ATOM 1794 O O . PHE A 1 224 ? -15.177 -2.664 9.408 1.00 81.62 224 PHE A O 1
ATOM 1801 N N . ASN A 1 225 ? -14.705 -0.456 9.308 1.00 70.88 225 ASN A N 1
ATOM 1802 C CA . ASN A 1 225 ? -15.558 -0.095 10.441 1.00 70.88 225 ASN A CA 1
ATOM 1803 C C . ASN A 1 225 ? -16.961 0.256 9.937 1.00 70.88 225 ASN A C 1
ATOM 1805 O O . ASN A 1 225 ? -17.084 0.903 8.894 1.00 70.88 225 ASN A O 1
ATOM 1809 N N . GLN A 1 226 ? -18.006 -0.171 10.648 1.00 57.16 226 GLN A N 1
ATOM 1810 C CA . GLN A 1 226 ? -19.382 0.228 10.320 1.00 57.16 226 GLN A CA 1
ATOM 1811 C C . GLN A 1 226 ? -19.697 1.626 10.838 1.00 57.16 226 GLN A C 1
ATOM 1813 O O . GLN A 1 226 ? -19.276 1.925 11.971 1.00 57.16 226 GLN A O 1
#